Protein AF-A0A945YG99-F1 (afdb_monomer_lite)

pLDDT: mean 73.93, std 14.6, range [42.81, 93.56]

Foldseek 3Di:
DPCPVVVVVVVVVVVVVPDPDPDQLLQVQLQVQLQVQLVVQLVDCCVDDPNHSNVRSVVRNNVRSVVRNVVSVVVNVVVVVVVVVVVVVVVVVVVVVVVCVVVVVVCVVPVVPPVPDPPPPDPVVVVVVVVVVVVVVVVVVVVVVVVVVVVVVVVVVVVVVVVVVVVVVVVVVVVVVVVVVVVVVPPDDDD

Secondary structure (DSSP, 8-state):
---HHHHHHHHHHHHTTS--PPPPHHHHHHHHHHHHHHHHHHHHHHHSTT--HHHHHHHHHHHHHHHHHHHHHHHHHHHHHHHHHHHHHHHHHHHHHHHHHHHHHHHHHHTTTTTSSSSSS--HHHHHHHHHHHHHHHHHHHHHHHHHHHHHHHHHHHHHHHHHHHHHHHHHHHHHHHHHHHHHTTS----

Structure (mmCIF, N/CA/C/O backbone):
data_AF-A0A945YG99-F1
#
_entry.id   AF-A0A945YG99-F1
#
loop_
_atom_site.group_PDB
_atom_site.id
_atom_site.type_symbol
_atom_site.label_atom_id
_atom_site.label_alt_id
_atom_site.label_comp_id
_atom_site.label_asym_id
_atom_site.label_entity_id
_atom_site.label_seq_id
_atom_site.pdbx_PDB_ins_code
_atom_site.Cartn_x
_atom_site.Cartn_y
_atom_site.Cartn_z
_atom_site.occupancy
_atom_site.B_iso_or_equiv
_atom_site.auth_seq_id
_atom_site.auth_comp_id
_atom_site.auth_asym_id
_atom_site.auth_atom_id
_atom_site.pdbx_PDB_model_num
ATOM 1 N N . MET A 1 1 ? 50.533 24.461 1.733 1.00 50.22 1 MET A N 1
ATOM 2 C CA . MET A 1 1 ? 50.277 23.368 0.765 1.00 50.22 1 MET A CA 1
ATOM 3 C C . MET A 1 1 ? 49.121 22.495 1.255 1.00 50.22 1 MET A C 1
ATOM 5 O O . MET A 1 1 ? 49.374 21.568 2.005 1.00 50.22 1 MET A O 1
ATOM 9 N N . ARG A 1 2 ? 47.860 22.808 0.907 1.00 52.47 2 ARG A N 1
ATOM 10 C CA . ARG A 1 2 ? 46.667 21.950 1.141 1.00 52.47 2 ARG A CA 1
ATOM 11 C C . ARG A 1 2 ? 45.531 22.243 0.132 1.00 52.47 2 ARG A C 1
ATOM 13 O O . ARG A 1 2 ? 44.359 22.091 0.438 1.00 52.47 2 ARG A O 1
ATOM 20 N N . THR A 1 3 ? 45.869 22.683 -1.080 1.00 53.47 3 THR A N 1
ATOM 21 C CA . THR A 1 3 ? 44.916 23.051 -2.145 1.00 53.47 3 THR A CA 1
ATOM 22 C C . THR A 1 3 ? 44.646 22.001 -3.246 1.00 53.47 3 THR A C 1
ATOM 24 O O . THR A 1 3 ? 43.908 22.346 -4.170 1.00 53.47 3 THR A O 1
ATOM 27 N N . PRO A 1 4 ? 45.137 20.735 -3.223 1.00 54.28 4 PRO A N 1
ATOM 28 C CA . PRO A 1 4 ? 44.867 19.824 -4.341 1.00 54.28 4 PRO A CA 1
ATOM 29 C C . PRO A 1 4 ? 43.402 19.351 -4.382 1.00 54.28 4 PRO A C 1
ATOM 31 O O . PRO A 1 4 ? 42.896 19.025 -5.450 1.00 54.28 4 PRO A O 1
ATOM 34 N N . VAL A 1 5 ? 42.691 19.378 -3.246 1.00 58.88 5 VAL A N 1
ATOM 35 C CA . VAL A 1 5 ? 41.283 18.947 -3.152 1.00 58.88 5 VAL A CA 1
ATOM 36 C C . VAL A 1 5 ? 40.342 19.947 -3.834 1.00 58.88 5 VAL A C 1
ATOM 38 O O . VAL A 1 5 ? 39.452 19.547 -4.577 1.00 58.88 5 VAL A O 1
ATOM 41 N N . ALA A 1 6 ? 40.575 21.252 -3.660 1.00 57.34 6 ALA A N 1
ATOM 42 C CA . ALA A 1 6 ? 39.750 22.295 -4.276 1.00 57.34 6 ALA A CA 1
ATOM 43 C C . ALA A 1 6 ? 39.932 22.360 -5.804 1.00 57.34 6 ALA A C 1
ATOM 45 O O . ALA A 1 6 ? 38.958 22.528 -6.537 1.00 57.34 6 ALA A O 1
ATOM 46 N N . ALA A 1 7 ? 41.162 22.160 -6.290 1.00 58.47 7 ALA A N 1
ATOM 47 C CA . ALA A 1 7 ? 41.453 22.114 -7.722 1.00 58.47 7 ALA A CA 1
ATOM 48 C C . ALA A 1 7 ? 40.848 20.870 -8.401 1.00 58.47 7 ALA A C 1
ATOM 50 O O . ALA A 1 7 ? 40.313 20.978 -9.503 1.00 58.47 7 ALA A O 1
ATOM 51 N N . ALA A 1 8 ? 40.854 19.711 -7.730 1.00 58.59 8 ALA A N 1
ATOM 52 C CA . ALA A 1 8 ? 40.241 18.484 -8.244 1.00 58.59 8 ALA A CA 1
ATOM 53 C C . ALA A 1 8 ? 38.701 18.569 -8.328 1.00 58.59 8 ALA A C 1
ATOM 55 O O . ALA A 1 8 ? 38.104 18.059 -9.279 1.00 58.59 8 ALA A O 1
ATOM 56 N N . ILE A 1 9 ? 38.057 19.257 -7.377 1.00 65.75 9 ILE A N 1
ATOM 57 C CA . ILE A 1 9 ? 36.601 19.483 -7.372 1.00 65.75 9 ILE A CA 1
ATOM 58 C C . ILE A 1 9 ? 36.190 20.442 -8.499 1.00 65.75 9 ILE A C 1
ATOM 60 O O . ILE A 1 9 ? 35.240 20.161 -9.229 1.00 65.75 9 ILE A O 1
ATOM 64 N N . LEU A 1 10 ? 36.928 21.540 -8.689 1.00 58.94 10 LEU A N 1
ATOM 65 C CA . LEU A 1 10 ? 36.648 22.518 -9.746 1.00 58.94 10 LEU A CA 1
ATOM 66 C C . LEU A 1 10 ? 36.878 21.951 -11.153 1.00 58.94 10 LEU A C 1
ATOM 68 O O . LEU A 1 10 ? 36.072 22.196 -12.050 1.00 58.94 10 LEU A O 1
ATOM 72 N N . LEU A 1 11 ? 37.927 21.146 -11.346 1.00 57.56 11 LEU A N 1
ATOM 73 C CA . LEU A 1 11 ? 38.214 20.533 -12.645 1.00 57.56 11 LEU A CA 1
ATOM 74 C C . LEU A 1 11 ? 37.170 19.465 -13.024 1.00 57.56 11 LEU A C 1
ATOM 76 O O . LEU A 1 11 ? 36.810 19.343 -14.194 1.00 57.56 11 LEU A O 1
ATOM 80 N N . SER A 1 12 ? 36.611 18.758 -12.036 1.00 57.78 12 SER A N 1
ATOM 81 C CA . SER A 1 12 ? 35.540 17.770 -12.248 1.00 57.78 12 SER A CA 1
ATOM 82 C C . SER A 1 12 ? 34.210 18.409 -12.677 1.00 57.78 12 SER A C 1
ATOM 84 O O . SER A 1 12 ? 33.458 17.810 -13.444 1.00 57.78 12 SER A O 1
ATOM 86 N N . PHE A 1 13 ? 33.930 19.645 -12.243 1.00 58.25 13 PHE A N 1
ATOM 87 C CA . PHE A 1 13 ? 32.730 20.395 -12.645 1.00 58.25 13 PHE A CA 1
ATOM 88 C C . PHE A 1 13 ? 32.778 20.875 -14.106 1.00 58.25 13 PHE A C 1
ATOM 90 O O . PHE A 1 13 ? 31.748 20.919 -14.782 1.00 58.25 13 PHE A O 1
ATOM 97 N N . VAL A 1 14 ? 33.969 21.203 -14.619 1.00 59.25 14 VAL A N 1
ATOM 98 C CA . VAL A 1 14 ? 34.146 21.710 -15.992 1.00 59.25 14 VAL A CA 1
ATOM 99 C C . VAL A 1 14 ? 33.991 20.596 -17.033 1.00 59.25 14 VAL A C 1
ATOM 101 O O . VAL A 1 14 ? 33.379 20.817 -18.076 1.00 59.25 14 VAL A O 1
ATOM 104 N N . VAL A 1 15 ? 34.455 19.377 -16.740 1.00 56.62 15 VAL A N 1
ATOM 105 C CA . VAL A 1 15 ? 34.350 18.238 -17.675 1.00 56.62 15 VAL A CA 1
ATOM 106 C C . VAL A 1 15 ? 32.904 17.729 -17.814 1.00 56.62 15 VAL A C 1
ATOM 108 O O . VAL A 1 15 ? 32.520 17.244 -18.876 1.00 56.62 15 VAL A O 1
ATOM 111 N N . LEU A 1 16 ? 32.054 17.911 -16.796 1.00 55.53 16 LEU A N 1
ATOM 112 C CA . LEU A 1 16 ? 30.657 17.449 -16.820 1.00 55.53 16 LEU A CA 1
ATOM 113 C C . LEU A 1 16 ? 29.698 18.357 -17.617 1.00 55.53 16 LEU A C 1
ATOM 115 O O . LEU A 1 16 ? 28.548 17.989 -17.845 1.00 55.53 16 LEU A O 1
ATOM 119 N N . SER A 1 17 ? 30.160 19.525 -18.072 1.00 57.25 17 SER A N 1
ATOM 120 C CA . SER A 1 17 ? 29.342 20.500 -18.813 1.00 57.25 17 SER A CA 1
ATOM 121 C C . SER A 1 17 ? 29.311 20.260 -20.339 1.00 57.25 17 SER A C 1
ATOM 123 O O . SER A 1 17 ? 28.721 21.051 -21.073 1.00 57.25 17 SER A O 1
ATOM 125 N N . GLY A 1 18 ? 29.941 19.182 -20.831 1.00 51.66 18 GLY A N 1
ATOM 126 C CA . GLY A 1 18 ? 30.282 18.990 -22.250 1.00 51.66 18 GLY A CA 1
ATOM 127 C C . GLY A 1 18 ? 29.386 18.089 -23.119 1.00 51.66 18 GLY A C 1
ATOM 128 O O . GLY A 1 18 ? 29.650 17.982 -24.311 1.00 51.66 18 GLY A O 1
ATOM 129 N N . CYS A 1 19 ? 28.330 17.447 -22.609 1.00 48.12 19 CYS A N 1
ATOM 130 C CA . CYS A 1 19 ? 27.390 16.686 -23.453 1.00 48.12 19 CYS A CA 1
ATOM 131 C C . CYS A 1 19 ? 25.972 16.726 -22.874 1.00 48.12 19 CYS A C 1
ATOM 133 O O . CYS A 1 19 ? 25.684 16.103 -21.855 1.00 48.12 19 CYS A O 1
ATOM 135 N N . LYS A 1 20 ? 25.064 17.455 -23.535 1.00 49.59 20 LYS A N 1
ATOM 136 C CA . LYS A 1 20 ? 23.631 17.499 -23.202 1.00 49.59 20 LYS A CA 1
ATOM 137 C C . LYS A 1 20 ? 22.935 16.217 -23.670 1.00 49.59 20 LYS A C 1
ATOM 139 O O . LYS A 1 20 ? 22.186 16.226 -24.638 1.00 49.59 20 LYS A O 1
ATOM 144 N N . VAL A 1 21 ? 23.163 15.119 -22.964 1.00 55.84 21 VAL A N 1
ATOM 145 C CA . VAL A 1 21 ? 22.221 13.997 -22.929 1.00 55.84 21 VAL A CA 1
ATOM 146 C C . VAL A 1 21 ? 21.518 14.109 -21.588 1.00 55.84 21 VAL A C 1
ATOM 148 O O . VAL A 1 21 ? 22.174 14.087 -20.549 1.00 55.84 21 VAL A O 1
ATOM 151 N N . ALA A 1 22 ? 20.196 14.304 -21.594 1.00 66.19 22 ALA A N 1
ATOM 152 C CA . ALA A 1 22 ? 19.430 14.240 -20.356 1.00 66.19 22 ALA A CA 1
ATOM 153 C C . ALA A 1 22 ? 19.716 12.872 -19.705 1.00 66.19 22 ALA A C 1
ATOM 155 O O . ALA A 1 22 ? 19.491 11.849 -20.358 1.00 66.19 22 ALA A O 1
ATOM 156 N N . PRO A 1 23 ? 20.268 12.824 -18.479 1.00 73.25 23 PRO A N 1
ATOM 157 C CA . PRO A 1 23 ? 20.667 11.560 -17.881 1.00 73.25 23 PRO A CA 1
ATOM 158 C C . PRO A 1 23 ? 19.436 10.671 -17.688 1.00 73.25 23 PRO A C 1
ATOM 160 O O . PRO A 1 23 ? 18.368 11.160 -17.304 1.00 73.25 23 PRO A O 1
ATOM 163 N N . SER A 1 24 ? 19.588 9.366 -17.933 1.00 85.81 24 SER A N 1
ATOM 164 C CA . SER A 1 24 ? 18.536 8.388 -17.638 1.00 85.81 24 SER A CA 1
ATOM 165 C C . SER A 1 24 ? 18.126 8.478 -16.166 1.00 85.81 24 SER A C 1
ATOM 167 O O . SER A 1 24 ? 18.904 8.914 -15.309 1.00 85.81 24 SER A O 1
ATOM 169 N N . LYS A 1 25 ? 16.901 8.055 -15.837 1.00 88.69 25 LYS A N 1
ATOM 170 C CA . LYS A 1 25 ? 16.424 8.094 -14.443 1.00 88.69 25 LYS A CA 1
ATOM 171 C C . LYS A 1 25 ? 17.294 7.237 -13.531 1.00 88.69 25 LYS A C 1
ATOM 173 O O . LYS A 1 25 ? 17.552 7.632 -12.399 1.00 88.69 25 LYS A O 1
ATOM 178 N N . THR A 1 26 ? 17.831 6.144 -14.066 1.00 87.94 26 THR A N 1
ATOM 179 C CA . THR A 1 26 ? 18.877 5.319 -13.448 1.00 87.94 26 THR A CA 1
ATOM 180 C C . THR A 1 26 ? 20.126 6.135 -13.105 1.00 87.94 26 THR A C 1
ATOM 182 O O . THR A 1 26 ? 20.538 6.167 -11.949 1.00 87.94 26 THR A O 1
ATOM 185 N N . ALA A 1 27 ? 20.710 6.848 -14.074 1.00 88.44 27 ALA A N 1
ATOM 186 C CA . ALA A 1 27 ? 21.917 7.649 -13.852 1.00 88.44 27 ALA A CA 1
ATOM 187 C C . ALA A 1 27 ? 21.667 8.816 -12.885 1.00 88.44 27 ALA A C 1
ATOM 189 O O . ALA A 1 27 ? 22.487 9.099 -12.012 1.00 88.44 27 ALA A O 1
ATOM 190 N N . LYS A 1 28 ? 20.504 9.464 -12.993 1.00 89.56 28 LYS A N 1
ATOM 191 C CA . LYS A 1 28 ? 20.086 10.529 -12.079 1.00 89.56 28 LYS A CA 1
ATOM 192 C C . LYS A 1 28 ? 19.884 10.003 -10.655 1.00 89.56 28 LYS A C 1
ATOM 194 O O . LYS A 1 28 ? 20.344 10.630 -9.705 1.00 89.56 28 LYS A O 1
ATOM 199 N N . GLY A 1 29 ? 19.232 8.851 -10.512 1.00 86.44 29 GLY A N 1
ATOM 200 C CA . GLY A 1 29 ? 19.021 8.181 -9.232 1.00 86.44 29 GLY A CA 1
ATOM 201 C C . GLY A 1 29 ? 20.341 7.766 -8.585 1.00 86.44 29 GLY A C 1
ATOM 202 O O . GLY A 1 29 ? 20.561 8.069 -7.416 1.00 86.44 29 GLY A O 1
ATOM 203 N N . ALA A 1 30 ? 21.254 7.168 -9.354 1.00 89.88 30 ALA A N 1
ATOM 204 C CA . ALA A 1 30 ? 22.589 6.808 -8.886 1.00 89.88 30 ALA A CA 1
ATOM 205 C C . ALA A 1 30 ? 23.411 8.039 -8.477 1.00 89.88 30 ALA A C 1
ATOM 207 O O . ALA A 1 30 ? 24.059 8.028 -7.436 1.00 89.88 30 ALA A O 1
ATOM 208 N N . GLY A 1 31 ? 23.346 9.129 -9.246 1.00 89.62 31 GLY A N 1
ATOM 209 C CA . GLY A 1 31 ? 24.038 10.373 -8.910 1.00 89.62 31 GLY A CA 1
ATOM 210 C C . GLY A 1 31 ? 23.528 11.003 -7.612 1.00 89.62 31 GLY A C 1
ATOM 211 O O . GLY A 1 31 ? 24.322 11.331 -6.733 1.00 89.62 31 GLY A O 1
ATOM 212 N N . ILE A 1 32 ? 22.205 11.129 -7.457 1.00 90.50 32 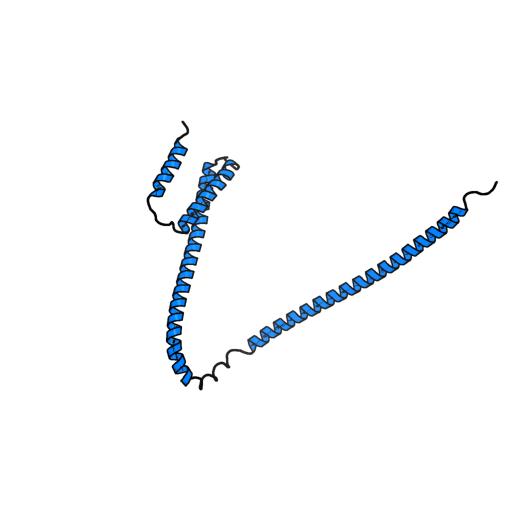ILE A N 1
ATOM 213 C CA . ILE A 1 32 ? 21.590 11.705 -6.250 1.00 90.50 32 ILE A CA 1
ATOM 214 C C . ILE A 1 32 ? 21.831 10.801 -5.039 1.00 90.50 32 ILE A C 1
ATOM 216 O O . ILE A 1 32 ? 22.252 11.282 -3.988 1.00 90.50 32 ILE A O 1
ATOM 220 N N . GLY A 1 33 ? 21.599 9.496 -5.189 1.00 81.44 33 GLY A N 1
ATOM 221 C CA . GLY A 1 33 ? 21.814 8.520 -4.127 1.00 81.44 33 GLY A CA 1
ATOM 222 C C . GLY A 1 33 ? 23.278 8.445 -3.708 1.00 81.44 33 GLY A C 1
ATOM 223 O O . GLY A 1 33 ? 23.568 8.419 -2.516 1.00 81.44 33 GLY A O 1
ATOM 224 N N . GLY A 1 34 ? 24.208 8.492 -4.663 1.00 90.44 34 GLY A N 1
ATOM 225 C CA . GLY A 1 34 ? 25.640 8.498 -4.386 1.00 90.44 34 GLY A CA 1
ATOM 226 C C . GLY A 1 34 ? 26.109 9.774 -3.696 1.00 90.44 34 GLY A C 1
ATOM 227 O O . GLY A 1 34 ? 26.856 9.703 -2.726 1.00 90.44 34 GLY A O 1
ATOM 228 N N . ALA A 1 35 ? 25.625 10.943 -4.117 1.00 91.12 35 ALA A N 1
ATOM 229 C CA . ALA A 1 35 ? 25.958 12.197 -3.446 1.00 91.12 35 ALA A CA 1
ATOM 230 C C . ALA A 1 35 ? 25.407 12.235 -2.009 1.00 91.12 35 ALA A C 1
ATOM 232 O O . ALA A 1 35 ? 26.139 12.544 -1.069 1.00 91.12 35 ALA A O 1
ATOM 233 N N . ALA A 1 36 ? 24.137 11.862 -1.820 1.00 90.69 36 ALA A N 1
ATOM 234 C CA . ALA A 1 36 ? 23.500 11.823 -0.504 1.00 90.69 36 ALA A CA 1
ATOM 235 C C . ALA A 1 36 ? 24.154 10.783 0.421 1.00 90.69 36 ALA A C 1
ATOM 237 O O . ALA A 1 36 ? 24.442 11.070 1.584 1.00 90.69 36 ALA A O 1
ATOM 238 N N . GLY A 1 37 ? 24.446 9.595 -0.112 1.00 85.75 37 GLY A N 1
ATOM 239 C CA . GLY A 1 37 ? 25.122 8.523 0.605 1.00 85.75 37 GLY A CA 1
ATOM 240 C C . GLY A 1 37 ? 26.557 8.881 0.983 1.00 85.75 37 GLY A C 1
ATOM 241 O O . GLY A 1 37 ? 26.984 8.566 2.090 1.00 85.75 37 GLY A O 1
ATOM 242 N N . ALA A 1 38 ? 27.290 9.598 0.126 1.00 92.50 38 ALA A N 1
ATOM 243 C CA . ALA A 1 38 ? 28.638 10.062 0.440 1.00 92.50 38 ALA A CA 1
ATOM 244 C C . ALA A 1 38 ? 28.639 11.100 1.567 1.00 92.50 38 ALA A C 1
ATOM 246 O O . ALA A 1 38 ? 29.466 11.021 2.471 1.00 92.50 38 ALA A O 1
ATOM 247 N N . LEU A 1 39 ? 27.690 12.039 1.558 1.00 93.06 39 LEU A N 1
ATOM 248 C CA . LEU A 1 39 ? 27.554 13.032 2.627 1.00 93.06 39 LEU A CA 1
ATOM 249 C C . LEU A 1 39 ? 27.199 12.374 3.967 1.00 93.06 39 LEU A C 1
ATOM 251 O O . LEU A 1 39 ? 27.871 12.617 4.969 1.00 93.06 39 LEU A O 1
ATOM 255 N N . GLY A 1 40 ? 26.189 11.498 3.985 1.00 90.50 40 GLY A N 1
ATOM 256 C CA . GLY A 1 40 ? 25.795 10.774 5.197 1.00 90.50 40 GLY A CA 1
ATOM 257 C C . GLY A 1 40 ? 26.894 9.834 5.700 1.00 90.50 40 GLY A C 1
ATOM 258 O O . GLY A 1 40 ? 27.223 9.830 6.885 1.00 90.50 40 GLY A O 1
ATOM 259 N N . GLY A 1 41 ? 27.522 9.095 4.785 1.00 86.12 41 GLY A N 1
ATOM 260 C CA . GLY A 1 41 ? 28.631 8.196 5.080 1.00 86.12 41 GLY A CA 1
ATOM 261 C C . GLY A 1 41 ? 29.862 8.923 5.614 1.00 86.12 41 GLY A C 1
ATOM 262 O O . GLY A 1 41 ? 30.504 8.418 6.531 1.00 86.12 41 GLY A O 1
ATOM 263 N N . ALA A 1 42 ? 30.166 10.129 5.122 1.00 91.50 42 ALA A N 1
ATOM 264 C CA . ALA A 1 42 ? 31.256 10.953 5.644 1.00 91.50 42 ALA A CA 1
ATOM 265 C C . ALA A 1 42 ? 31.026 11.340 7.108 1.00 91.50 42 ALA A C 1
ATOM 267 O O . ALA A 1 42 ? 31.937 11.221 7.926 1.00 91.50 42 ALA A O 1
ATOM 268 N N . ILE A 1 43 ? 29.805 11.771 7.446 1.00 92.69 43 ILE A N 1
ATOM 269 C CA . ILE A 1 43 ? 29.437 12.158 8.812 1.00 92.69 43 ILE A CA 1
ATOM 270 C C . ILE A 1 43 ? 29.544 10.948 9.740 1.00 92.69 43 ILE A C 1
ATOM 272 O O . ILE A 1 43 ? 30.203 11.023 10.775 1.00 92.69 43 ILE A O 1
ATOM 276 N N . VAL A 1 44 ? 28.946 9.816 9.364 1.00 88.12 44 VAL A N 1
ATOM 277 C CA . VAL A 1 44 ? 28.970 8.600 10.190 1.00 88.12 44 VAL A CA 1
ATOM 278 C C . VAL A 1 44 ? 30.392 8.056 10.323 1.00 88.12 44 VAL A C 1
ATOM 280 O O . VAL A 1 44 ? 30.829 7.774 11.435 1.00 88.12 44 VAL A O 1
ATOM 283 N N . GLY A 1 45 ? 31.149 7.972 9.227 1.00 87.38 45 GLY A N 1
ATOM 284 C CA . GLY A 1 45 ? 32.530 7.482 9.228 1.00 87.38 45 GLY A CA 1
ATOM 285 C C . GLY A 1 45 ? 33.504 8.378 9.996 1.00 87.38 45 GLY A C 1
ATOM 286 O O . GLY A 1 45 ? 34.497 7.884 10.521 1.00 87.38 45 GLY A O 1
ATOM 287 N N . ASN A 1 46 ? 33.217 9.678 10.116 1.00 89.25 46 ASN A N 1
ATOM 288 C CA . ASN A 1 46 ? 33.980 10.592 10.968 1.00 89.25 46 ASN A CA 1
ATOM 289 C C . ASN A 1 46 ? 33.665 10.420 12.465 1.00 89.25 46 ASN A C 1
ATOM 291 O O . ASN A 1 46 ? 34.521 10.686 13.300 1.00 89.25 46 ASN A O 1
ATOM 295 N N . ASN A 1 47 ? 32.445 9.990 12.805 1.00 87.25 47 ASN A N 1
ATOM 296 C CA . ASN A 1 47 ? 31.976 9.863 14.191 1.00 87.25 47 ASN A CA 1
ATOM 297 C C . ASN A 1 47 ? 32.024 8.425 14.739 1.00 87.25 47 ASN A C 1
ATOM 299 O O . ASN A 1 47 ? 31.769 8.217 15.922 1.00 87.25 47 ASN A O 1
ATOM 303 N N . THR A 1 48 ? 32.326 7.423 13.908 1.00 81.12 48 THR A N 1
ATOM 304 C CA . THR A 1 48 ? 32.304 6.004 14.295 1.00 81.12 48 THR A CA 1
ATOM 305 C C . THR A 1 48 ? 33.547 5.263 13.794 1.00 81.12 48 THR A C 1
ATOM 307 O O . THR A 1 48 ? 34.109 5.586 12.746 1.00 81.12 48 THR A O 1
ATOM 310 N N . GLY A 1 49 ? 34.003 4.259 14.551 1.00 69.62 49 GLY A N 1
ATOM 311 C CA . GLY A 1 49 ? 35.141 3.412 14.176 1.00 69.62 49 GLY A CA 1
ATOM 312 C C . GLY A 1 49 ? 36.462 4.180 14.030 1.00 69.62 49 GLY A C 1
ATOM 313 O O . GLY A 1 49 ? 36.920 4.821 14.970 1.00 69.62 49 GLY A O 1
ATOM 314 N N . SER A 1 50 ? 37.087 4.099 12.850 1.00 70.50 50 SER A N 1
ATOM 315 C CA . SER A 1 50 ? 38.408 4.676 12.552 1.00 70.50 50 SER A CA 1
ATOM 316 C C . SER A 1 50 ? 38.426 6.204 12.370 1.00 70.50 50 SER A C 1
ATOM 318 O O . SER A 1 50 ? 39.475 6.746 12.025 1.00 70.50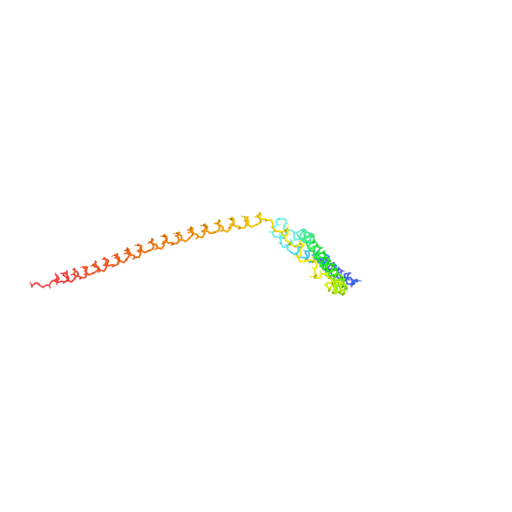 50 SER A O 1
ATOM 320 N N . GLY A 1 51 ? 37.282 6.892 12.501 1.00 83.69 51 GLY A N 1
ATOM 321 C CA . GLY A 1 51 ? 37.178 8.353 12.373 1.00 83.69 51 GLY A CA 1
ATOM 322 C C . GLY A 1 51 ? 37.515 8.895 10.977 1.00 83.69 51 GLY A C 1
ATOM 323 O O . GLY A 1 51 ? 37.946 10.037 10.836 1.00 83.69 51 GLY A O 1
ATOM 324 N N . ASN A 1 52 ? 37.372 8.077 9.929 1.00 89.06 52 ASN A N 1
ATOM 325 C CA . ASN A 1 52 ? 37.768 8.439 8.571 1.00 89.06 52 ASN A CA 1
ATOM 326 C C . ASN A 1 52 ? 36.553 8.816 7.713 1.00 89.06 52 ASN A C 1
ATOM 328 O O . ASN A 1 52 ? 35.887 7.957 7.127 1.00 89.06 52 ASN A O 1
ATOM 332 N N . ALA A 1 53 ? 36.330 10.125 7.579 1.00 88.50 53 ALA A N 1
ATOM 333 C CA . ALA A 1 53 ? 35.280 10.694 6.740 1.00 88.50 53 ALA A CA 1
ATOM 334 C C . ALA A 1 53 ? 35.380 10.263 5.265 1.00 88.50 53 ALA A C 1
ATOM 336 O O . ALA A 1 53 ? 34.359 10.030 4.629 1.00 88.50 53 ALA A O 1
ATOM 337 N N . ALA A 1 54 ? 36.588 10.118 4.708 1.00 89.81 54 ALA A N 1
ATOM 338 C CA . ALA A 1 54 ? 36.769 9.750 3.302 1.00 89.81 54 ALA A CA 1
ATOM 339 C C . ALA A 1 54 ? 36.376 8.290 3.035 1.00 89.81 54 ALA A C 1
ATOM 341 O O . ALA A 1 54 ? 35.720 8.000 2.036 1.00 89.81 54 ALA A O 1
ATOM 342 N N . SER A 1 55 ? 36.722 7.385 3.956 1.00 88.81 55 SER A N 1
ATOM 343 C CA . SER A 1 55 ? 36.305 5.979 3.884 1.00 88.81 55 SER A CA 1
ATOM 344 C C . SER A 1 55 ? 34.782 5.856 3.993 1.00 88.81 55 SER A C 1
ATOM 346 O O . SER A 1 55 ? 34.141 5.220 3.157 1.00 88.81 55 SER A O 1
ATOM 348 N N . GLY A 1 56 ? 34.185 6.564 4.958 1.00 81.62 56 GLY A N 1
ATOM 349 C CA . GLY A 1 56 ? 32.734 6.618 5.114 1.00 81.62 56 GLY A CA 1
ATOM 350 C C . GLY A 1 56 ? 32.021 7.209 3.893 1.00 81.62 56 GLY A C 1
ATOM 351 O O . GLY A 1 56 ? 31.010 6.666 3.452 1.00 81.62 56 GLY A O 1
ATOM 352 N N . ALA A 1 57 ? 32.574 8.268 3.295 1.00 89.56 57 ALA A N 1
ATOM 353 C CA . ALA A 1 57 ? 32.035 8.888 2.087 1.00 89.56 57 ALA A CA 1
ATOM 354 C C . ALA A 1 57 ? 32.088 7.956 0.873 1.00 89.56 57 ALA A C 1
ATOM 356 O O . ALA A 1 57 ? 31.127 7.881 0.113 1.00 89.56 57 ALA A O 1
ATOM 357 N N . ALA A 1 58 ? 33.193 7.231 0.686 1.00 90.62 58 ALA A N 1
ATOM 358 C CA . ALA A 1 58 ? 33.343 6.301 -0.427 1.00 90.62 58 ALA A CA 1
ATOM 359 C C . ALA A 1 58 ? 32.356 5.130 -0.315 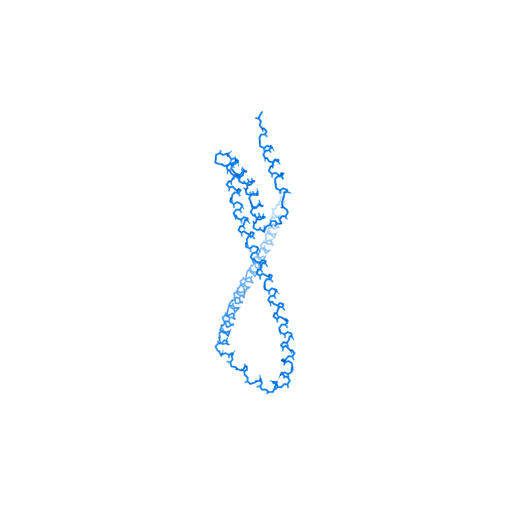1.00 90.62 58 ALA A C 1
ATOM 361 O O . ALA A 1 58 ? 31.667 4.807 -1.282 1.00 90.62 58 ALA A O 1
ATOM 362 N N . ILE A 1 59 ? 32.238 4.537 0.877 1.00 89.06 59 ILE A N 1
ATOM 363 C CA . ILE A 1 59 ? 31.326 3.414 1.134 1.00 89.06 59 ILE A CA 1
ATOM 364 C C . ILE A 1 59 ? 29.870 3.872 1.016 1.00 89.06 59 ILE A C 1
ATOM 366 O O . ILE A 1 59 ? 29.081 3.258 0.298 1.00 89.06 59 ILE A O 1
ATOM 370 N N . GLY A 1 60 ? 29.522 4.980 1.674 1.00 80.31 60 GLY A N 1
ATOM 371 C CA . GLY A 1 60 ? 28.178 5.545 1.622 1.00 80.31 60 GLY A CA 1
ATOM 372 C C . GLY A 1 60 ? 27.794 5.996 0.214 1.00 80.31 60 GLY A C 1
ATOM 373 O O . GLY A 1 60 ? 26.668 5.764 -0.218 1.00 80.31 60 GLY A O 1
ATOM 374 N N . GLY A 1 61 ? 28.732 6.574 -0.537 1.00 88.06 61 GLY A N 1
ATOM 375 C CA . GLY A 1 61 ? 28.512 6.998 -1.915 1.00 88.06 61 GLY A CA 1
ATOM 376 C C . GLY A 1 61 ? 28.331 5.831 -2.880 1.00 88.06 61 GLY A C 1
ATOM 377 O O . GLY A 1 61 ? 27.410 5.851 -3.691 1.00 88.06 61 GLY A O 1
ATOM 378 N N . ALA A 1 62 ? 29.141 4.777 -2.763 1.00 89.81 62 ALA A N 1
ATOM 379 C CA . ALA A 1 62 ? 28.973 3.572 -3.572 1.00 89.81 62 ALA A CA 1
ATOM 380 C C . ALA A 1 62 ? 27.634 2.876 -3.272 1.00 89.81 62 ALA A C 1
ATOM 382 O O . ALA A 1 62 ? 26.873 2.575 -4.193 1.00 89.81 62 ALA A O 1
ATOM 383 N N . ALA A 1 63 ? 27.303 2.690 -1.990 1.00 89.56 63 ALA A N 1
ATOM 384 C CA . ALA A 1 63 ? 26.039 2.085 -1.574 1.00 89.56 63 ALA A CA 1
ATOM 385 C C . ALA A 1 63 ? 24.831 2.924 -2.023 1.00 89.56 63 ALA A C 1
ATOM 387 O O . ALA A 1 63 ? 23.880 2.400 -2.606 1.00 89.56 63 ALA A O 1
ATOM 388 N N . GLY A 1 64 ? 24.893 4.241 -1.819 1.00 80.00 64 GLY A N 1
ATOM 389 C CA . GLY A 1 64 ? 23.851 5.172 -2.231 1.00 80.00 64 GLY A CA 1
ATOM 390 C C . GLY A 1 64 ? 23.655 5.216 -3.747 1.00 80.00 64 GLY A C 1
ATOM 391 O O . GLY A 1 64 ? 22.517 5.280 -4.211 1.00 80.00 64 GLY A O 1
ATOM 392 N N . ALA A 1 65 ? 24.731 5.119 -4.533 1.00 89.62 65 ALA A N 1
ATOM 393 C CA . ALA A 1 65 ? 24.649 5.088 -5.991 1.00 89.62 65 ALA A CA 1
ATOM 394 C C . ALA A 1 65 ? 24.005 3.798 -6.515 1.00 89.62 65 ALA A C 1
ATOM 396 O O . ALA A 1 65 ? 23.183 3.856 -7.429 1.00 89.62 65 ALA A O 1
ATOM 397 N N . ILE A 1 66 ? 24.320 2.647 -5.915 1.00 93.56 66 ILE A N 1
ATOM 398 C CA . ILE A 1 66 ? 23.702 1.362 -6.276 1.00 93.56 66 ILE A CA 1
ATOM 399 C C . ILE A 1 66 ? 22.199 1.399 -5.986 1.00 93.56 66 ILE A C 1
ATOM 401 O O . ILE A 1 66 ? 21.390 1.103 -6.867 1.00 93.56 66 ILE A O 1
ATOM 405 N N . VAL A 1 67 ? 21.817 1.818 -4.775 1.00 93.31 67 VAL A N 1
ATOM 406 C CA . VAL A 1 67 ? 20.406 1.894 -4.367 1.00 93.31 67 VAL A CA 1
ATOM 407 C C . VAL A 1 67 ? 19.649 2.908 -5.223 1.00 93.31 67 VAL A C 1
ATOM 409 O O . VAL A 1 67 ? 18.597 2.593 -5.780 1.00 93.31 67 VAL A O 1
ATOM 412 N N . GLY A 1 68 ? 20.198 4.113 -5.386 1.00 81.75 68 GLY A N 1
ATOM 413 C CA . GLY A 1 68 ? 19.589 5.159 -6.200 1.00 81.75 68 GLY A CA 1
ATOM 414 C C . GLY A 1 68 ? 19.459 4.762 -7.673 1.00 81.75 68 GLY A C 1
ATOM 415 O O . GLY A 1 68 ? 18.435 5.043 -8.299 1.00 81.75 68 GLY A O 1
ATOM 416 N N . GLY A 1 69 ? 20.455 4.061 -8.220 1.00 90.50 69 GLY A N 1
ATOM 417 C CA . GLY A 1 69 ? 20.427 3.528 -9.580 1.00 90.50 69 GLY A CA 1
ATOM 418 C C . GLY A 1 69 ? 19.339 2.476 -9.771 1.00 90.50 69 GLY A C 1
ATOM 419 O O . GLY A 1 69 ? 18.555 2.574 -10.713 1.00 90.50 69 GLY A O 1
ATOM 420 N N . ALA A 1 70 ? 19.224 1.521 -8.846 1.00 92.38 70 ALA A N 1
ATOM 421 C CA . ALA A 1 70 ? 18.190 0.488 -8.893 1.00 92.38 70 ALA A CA 1
ATOM 422 C C . ALA A 1 70 ? 16.773 1.086 -8.860 1.00 92.38 70 ALA A C 1
ATOM 424 O O . ALA A 1 70 ? 15.915 0.700 -9.655 1.00 92.38 70 ALA A O 1
ATOM 425 N N . VAL A 1 71 ? 16.532 2.077 -7.993 1.00 92.69 71 VAL A N 1
ATOM 426 C CA . VAL A 1 71 ? 15.241 2.783 -7.934 1.00 92.69 71 VAL A CA 1
ATOM 427 C C . VAL A 1 71 ? 14.953 3.512 -9.246 1.00 92.69 71 VAL A C 1
ATOM 429 O O . VAL A 1 71 ? 13.842 3.414 -9.772 1.00 92.69 71 VAL A O 1
ATOM 432 N N . GLY A 1 72 ? 15.949 4.206 -9.802 1.00 89.94 72 GLY A N 1
ATOM 433 C CA . GLY A 1 72 ? 15.815 4.895 -11.085 1.00 89.94 72 GLY A CA 1
ATOM 434 C C . GLY A 1 72 ? 15.491 3.945 -12.242 1.00 89.94 72 GLY A C 1
ATOM 435 O O . GLY A 1 72 ? 14.636 4.265 -13.068 1.00 89.94 72 GLY A O 1
ATOM 436 N N . LEU A 1 73 ? 16.095 2.754 -12.256 1.00 93.44 73 LEU A N 1
ATOM 437 C CA . LEU A 1 73 ? 15.829 1.719 -13.255 1.00 93.44 73 LEU A CA 1
ATOM 438 C C . LEU A 1 73 ? 14.386 1.209 -13.173 1.00 93.44 73 LEU A C 1
ATOM 440 O O . LEU A 1 73 ? 13.701 1.114 -14.190 1.00 93.44 73 LEU A O 1
ATOM 444 N N . VAL A 1 74 ? 13.891 0.933 -11.964 1.00 93.44 74 VAL A N 1
ATOM 445 C CA . VAL A 1 74 ? 12.502 0.490 -11.755 1.00 93.44 74 VAL A CA 1
ATOM 446 C C . VAL A 1 74 ? 11.506 1.559 -12.209 1.00 93.44 74 VAL A C 1
ATOM 448 O O . VAL A 1 74 ? 10.490 1.232 -12.822 1.00 93.44 74 VAL A O 1
ATOM 451 N N . GLN A 1 75 ? 11.781 2.835 -11.928 1.00 92.75 75 GLN A N 1
ATOM 452 C CA . GLN A 1 75 ? 10.938 3.940 -12.393 1.00 92.75 75 GLN A CA 1
ATOM 453 C C . GLN A 1 75 ? 10.903 4.018 -13.920 1.00 92.75 75 GLN A C 1
ATOM 455 O O . GLN A 1 75 ? 9.828 4.152 -14.501 1.00 92.75 75 GLN A O 1
ATOM 460 N N . GLU A 1 76 ? 12.056 3.873 -14.570 1.00 91.31 76 GLU A N 1
ATOM 461 C CA . GLU A 1 76 ? 12.149 3.893 -16.027 1.00 91.31 76 GLU A CA 1
ATOM 462 C C . GLU A 1 76 ? 11.374 2.730 -16.668 1.00 91.31 76 GLU A C 1
ATOM 464 O O . GLU A 1 76 ? 10.635 2.941 -17.628 1.00 91.31 76 GLU A O 1
ATOM 469 N N . MET A 1 77 ? 11.456 1.518 -16.104 1.00 89.31 77 MET A N 1
ATOM 470 C CA . MET A 1 77 ? 10.659 0.377 -16.576 1.00 89.31 77 MET A CA 1
ATOM 471 C C . MET A 1 77 ? 9.154 0.611 -16.410 1.00 89.31 77 MET A C 1
ATOM 473 O O . MET A 1 77 ? 8.375 0.297 -17.308 1.00 89.31 77 MET A O 1
ATOM 477 N N . LYS A 1 78 ? 8.725 1.177 -15.275 1.00 90.56 78 LYS A N 1
ATOM 478 C CA . LYS A 1 78 ? 7.308 1.485 -15.027 1.00 90.56 78 LYS A CA 1
ATOM 479 C C . LYS A 1 78 ? 6.759 2.481 -16.038 1.00 90.56 78 LYS A C 1
ATOM 481 O O . LYS A 1 78 ? 5.654 2.287 -16.532 1.00 90.56 78 LYS A O 1
ATOM 486 N N . GLU A 1 79 ? 7.522 3.522 -16.349 1.00 88.81 79 GLU A N 1
ATOM 487 C CA . GLU A 1 79 ? 7.110 4.543 -17.313 1.00 88.81 79 GLU A CA 1
ATOM 488 C C . GLU A 1 79 ? 7.035 3.994 -18.731 1.00 88.81 79 GLU A C 1
ATOM 490 O O . GLU A 1 79 ? 6.046 4.252 -19.413 1.00 88.81 79 GLU A O 1
ATOM 495 N N . ARG A 1 80 ? 8.013 3.178 -19.141 1.00 88.81 80 ARG A N 1
ATOM 496 C CA . ARG A 1 80 ? 7.971 2.475 -20.432 1.00 88.81 80 ARG A CA 1
ATOM 497 C C . ARG A 1 80 ? 6.732 1.586 -20.534 1.00 88.81 80 ARG A C 1
ATOM 499 O O . ARG A 1 80 ? 5.930 1.763 -21.440 1.00 88.81 80 ARG A O 1
ATOM 506 N N . ASN A 1 81 ? 6.493 0.741 -19.532 1.00 87.94 81 ASN A N 1
ATOM 507 C CA . ASN A 1 81 ? 5.325 -0.143 -19.506 1.00 87.94 81 ASN A CA 1
ATOM 508 C C . ASN A 1 81 ? 3.994 0.626 -19.492 1.00 87.94 81 ASN A C 1
ATOM 510 O O . ASN A 1 81 ? 3.016 0.187 -20.094 1.00 87.94 81 ASN A O 1
ATOM 514 N N . ALA A 1 82 ? 3.925 1.753 -18.781 1.00 88.56 82 ALA A N 1
ATOM 515 C CA . ALA A 1 82 ? 2.737 2.600 -18.767 1.00 88.56 82 ALA A CA 1
ATOM 516 C C . ALA A 1 82 ? 2.501 3.251 -20.137 1.00 88.56 82 ALA A C 1
ATOM 518 O O . ALA A 1 82 ? 1.368 3.288 -20.614 1.00 88.56 82 ALA A O 1
ATOM 519 N N . GLN A 1 83 ? 3.564 3.725 -20.785 1.00 88.31 83 GLN A N 1
ATOM 520 C CA . GLN A 1 83 ? 3.491 4.306 -22.119 1.00 88.31 83 GLN A CA 1
ATOM 521 C C . GLN A 1 83 ? 3.055 3.268 -23.162 1.00 88.31 83 GLN A C 1
ATOM 523 O O . GLN A 1 83 ? 2.170 3.564 -23.966 1.00 88.31 83 GLN A O 1
ATOM 528 N N . ASP A 1 84 ? 3.590 2.048 -23.092 1.00 86.75 84 ASP A N 1
ATOM 529 C CA . ASP A 1 84 ? 3.227 0.941 -23.980 1.00 86.75 84 ASP A CA 1
ATOM 530 C C . ASP A 1 84 ? 1.763 0.525 -23.799 1.00 86.75 84 ASP A C 1
ATOM 532 O O . ASP A 1 84 ? 1.041 0.364 -24.781 1.00 86.75 84 ASP A O 1
ATOM 536 N N . ARG A 1 85 ? 1.279 0.437 -22.550 1.00 83.94 85 ARG A N 1
ATOM 537 C CA . ARG A 1 85 ? -0.141 0.171 -22.258 1.00 83.94 85 ARG A CA 1
ATOM 538 C C . ARG A 1 85 ? -1.055 1.229 -22.865 1.00 83.94 85 ARG A C 1
ATOM 540 O O . ARG A 1 85 ? -2.037 0.879 -23.509 1.00 83.94 85 ARG A O 1
ATOM 547 N N . LEU A 1 86 ? -0.720 2.509 -22.705 1.00 85.56 86 LEU A N 1
ATOM 548 C CA . LEU A 1 86 ? -1.506 3.607 -23.276 1.00 85.56 86 LEU A CA 1
ATOM 549 C C . LEU A 1 86 ? -1.477 3.601 -24.811 1.00 85.56 86 LEU A C 1
ATOM 551 O O . LEU A 1 86 ? -2.480 3.925 -25.447 1.00 85.56 86 LEU A O 1
ATOM 555 N N . ALA A 1 87 ? -0.346 3.243 -25.421 1.00 84.81 87 ALA A N 1
ATOM 556 C CA . ALA A 1 87 ? -0.240 3.100 -26.870 1.00 84.81 87 ALA A CA 1
ATOM 557 C C . ALA A 1 87 ? -1.093 1.927 -27.382 1.00 84.81 87 ALA A C 1
ATOM 559 O O . ALA A 1 87 ? -1.838 2.088 -28.349 1.00 84.81 87 ALA A O 1
ATOM 560 N N . GLN A 1 88 ? -1.044 0.784 -26.693 1.00 85.62 88 GLN A N 1
ATOM 561 C CA . GLN A 1 88 ? -1.846 -0.395 -27.009 1.00 85.62 88 GLN A CA 1
ATOM 562 C C . GLN A 1 88 ? -3.345 -0.121 -26.847 1.00 85.62 88 GLN A C 1
ATOM 564 O O . GLN A 1 88 ? -4.137 -0.502 -27.704 1.00 85.62 88 GLN A O 1
ATOM 569 N N . GLU A 1 89 ? -3.739 0.591 -25.793 1.00 83.62 89 GLU A N 1
ATOM 570 C CA . GLU A 1 89 ? -5.132 0.965 -25.560 1.00 83.62 89 GLU A CA 1
ATOM 571 C C . GLU A 1 89 ? -5.649 1.913 -26.647 1.00 83.62 89 GLU A C 1
ATOM 573 O O . GLU A 1 89 ? -6.754 1.725 -27.145 1.00 83.62 89 GLU A O 1
ATOM 578 N N . ARG A 1 90 ? -4.844 2.882 -27.103 1.00 84.75 90 ARG A N 1
ATOM 579 C CA . ARG A 1 90 ? -5.219 3.755 -28.231 1.00 84.75 90 ARG A CA 1
ATOM 580 C C . ARG A 1 90 ? -5.384 2.982 -29.539 1.00 84.75 90 ARG A C 1
ATOM 582 O O . ARG A 1 90 ? -6.339 3.251 -30.263 1.00 84.75 90 ARG A O 1
ATOM 589 N N . ALA A 1 91 ? -4.495 2.031 -29.827 1.00 84.06 91 ALA A N 1
ATOM 590 C CA . ALA A 1 91 ? -4.616 1.168 -31.002 1.00 84.06 91 ALA A CA 1
ATOM 591 C C . ALA A 1 91 ? -5.883 0.298 -30.921 1.00 84.06 91 ALA A C 1
ATOM 593 O O . ALA A 1 91 ? -6.675 0.261 -31.861 1.00 84.06 91 ALA A O 1
ATOM 594 N N . TYR A 1 92 ? -6.142 -0.298 -29.755 1.00 81.44 92 TYR A N 1
ATOM 595 C CA . TYR A 1 92 ? -7.341 -1.093 -29.508 1.00 81.44 92 TYR A CA 1
ATOM 596 C C . TYR A 1 92 ? -8.627 -0.265 -29.621 1.00 81.44 92 TYR A C 1
ATOM 598 O O . TYR A 1 92 ? -9.586 -0.699 -30.247 1.00 81.44 92 TYR A O 1
ATOM 606 N N . GLN A 1 93 ? -8.659 0.958 -29.085 1.00 81.38 93 GLN A N 1
ATOM 607 C CA . GLN A 1 93 ? -9.817 1.852 -29.203 1.00 81.38 93 GLN A CA 1
ATOM 608 C C . GLN A 1 93 ? -10.107 2.226 -30.664 1.00 81.38 93 GLN A C 1
ATOM 610 O O . GLN A 1 93 ? -11.271 2.306 -31.053 1.00 81.38 93 GLN A O 1
ATOM 615 N N . GLN A 1 94 ? -9.075 2.411 -31.495 1.00 81.75 94 GLN A N 1
ATOM 616 C CA . GLN A 1 94 ? -9.245 2.655 -32.932 1.00 81.75 94 GLN A CA 1
ATOM 617 C C . GLN A 1 94 ? -9.790 1.422 -33.664 1.00 81.75 94 GLN A C 1
ATOM 619 O O . GLN A 1 94 ? -10.688 1.548 -34.500 1.00 81.75 94 GLN A O 1
ATOM 624 N N . GLU A 1 95 ? -9.307 0.229 -33.319 1.00 80.56 95 GLU A N 1
ATOM 625 C CA . GLU A 1 95 ? -9.826 -1.030 -33.860 1.00 80.56 95 GLU A CA 1
ATOM 626 C C . GLU A 1 95 ? -11.272 -1.286 -33.428 1.00 80.56 95 GLU A C 1
ATOM 628 O O . GLU A 1 95 ? -12.107 -1.627 -34.263 1.00 80.56 95 GLU A O 1
ATOM 633 N N . VAL A 1 96 ? -11.605 -1.054 -32.156 1.00 78.56 96 VAL A N 1
ATOM 634 C CA . VAL A 1 96 ? -12.973 -1.170 -31.633 1.00 78.56 96 VAL A CA 1
ATOM 635 C C . VAL A 1 96 ? -13.890 -0.127 -32.267 1.00 78.56 96 VAL A C 1
ATOM 637 O O . VAL A 1 96 ? -15.031 -0.446 -32.580 1.00 78.56 96 VAL A O 1
ATOM 640 N N . ALA A 1 97 ? -13.422 1.098 -32.521 1.00 75.06 97 ALA A N 1
ATOM 641 C CA . ALA A 1 97 ? -14.210 2.102 -33.233 1.00 75.06 97 ALA A CA 1
ATOM 642 C C . ALA A 1 97 ? -14.530 1.674 -34.677 1.00 75.06 97 ALA A C 1
ATOM 644 O O . ALA A 1 97 ? -15.653 1.896 -35.129 1.00 75.06 97 ALA A O 1
ATOM 645 N N . ARG A 1 98 ? -13.597 1.010 -35.383 1.00 79.44 98 ARG A N 1
ATOM 646 C CA . ARG A 1 98 ? -13.890 0.404 -36.696 1.00 79.44 98 ARG A CA 1
ATOM 647 C C . ARG A 1 98 ? -14.831 -0.792 -36.575 1.00 79.44 98 ARG A C 1
ATOM 649 O O . ARG A 1 98 ? -15.821 -0.843 -37.297 1.00 79.44 98 ARG A O 1
ATOM 656 N N . LYS A 1 99 ? -14.578 -1.709 -35.635 1.00 76.56 99 LYS A N 1
ATOM 657 C CA . LYS A 1 99 ? -15.425 -2.892 -35.425 1.00 76.56 99 LYS A CA 1
ATOM 658 C C . LYS A 1 99 ? -16.844 -2.525 -35.017 1.00 76.56 99 LYS A C 1
ATOM 660 O O . LYS A 1 99 ? -17.768 -3.129 -35.528 1.00 76.56 99 LYS A O 1
ATOM 665 N N . ARG A 1 100 ? -17.052 -1.487 -34.201 1.00 70.69 100 ARG A N 1
ATOM 666 C CA . ARG A 1 100 ? -18.395 -0.996 -33.844 1.00 70.69 100 ARG A CA 1
ATOM 667 C C . ARG A 1 100 ? -19.201 -0.527 -35.052 1.00 70.69 100 ARG A C 1
ATOM 669 O O . ARG A 1 100 ? -20.420 -0.581 -34.986 1.00 70.69 100 ARG A O 1
ATOM 676 N N . GLN A 1 101 ? -18.571 -0.087 -36.144 1.00 65.94 101 GLN A N 1
ATOM 677 C CA . GLN A 1 101 ? -19.302 0.251 -37.372 1.00 65.94 101 GLN A CA 1
ATOM 678 C C . GLN A 1 101 ? -19.754 -0.998 -38.136 1.00 65.94 101 GLN A C 1
ATOM 680 O O . GLN A 1 101 ? -20.823 -0.989 -38.742 1.00 65.94 101 GLN A O 1
ATOM 685 N N . GLU A 1 102 ? -18.963 -2.068 -38.084 1.00 68.19 102 GLU A N 1
ATOM 686 C CA . GLU A 1 102 ? -19.310 -3.364 -38.676 1.00 68.19 102 GLU A CA 1
ATOM 687 C C . GLU A 1 102 ? -20.335 -4.106 -37.801 1.00 68.19 102 GLU A C 1
ATOM 689 O O . GLU A 1 102 ? -21.356 -4.574 -38.297 1.00 68.19 102 GLU A O 1
ATOM 694 N N . GLU A 1 103 ? -20.136 -4.115 -36.483 1.00 64.94 103 GLU A N 1
ATOM 695 C CA . GLU A 1 103 ? -21.032 -4.717 -35.497 1.00 64.94 103 GLU A CA 1
ATOM 696 C C . GLU A 1 103 ? -22.341 -3.941 -35.336 1.00 64.94 103 GLU A C 1
ATOM 698 O O . GLU A 1 103 ? -23.358 -4.577 -35.120 1.00 64.94 103 GLU A O 1
ATOM 703 N N . ALA A 1 104 ? -22.396 -2.612 -35.496 1.00 62.88 104 ALA A N 1
ATOM 704 C CA . ALA A 1 104 ? -23.680 -1.895 -35.511 1.00 62.88 104 ALA A CA 1
ATOM 705 C C . ALA A 1 104 ? -24.566 -2.327 -36.690 1.00 62.88 104 ALA A C 1
ATOM 707 O O . ALA A 1 104 ? -25.782 -2.379 -36.546 1.00 62.88 104 ALA A O 1
ATOM 708 N N . ARG A 1 105 ? -23.959 -2.698 -37.827 1.00 65.25 105 ARG A N 1
ATOM 709 C CA . ARG A 1 105 ? -24.687 -3.241 -38.984 1.00 65.25 105 ARG A CA 1
ATOM 710 C C . ARG A 1 105 ? -25.044 -4.717 -38.826 1.00 65.25 105 ARG A C 1
ATOM 712 O O . ARG A 1 105 ? -26.055 -5.149 -39.364 1.00 65.25 105 ARG A O 1
ATOM 719 N N . LEU A 1 106 ? -24.230 -5.488 -38.101 1.00 63.00 106 LEU A N 1
ATOM 720 C CA . LEU A 1 106 ? -24.481 -6.914 -37.875 1.00 63.00 106 LEU A CA 1
ATOM 721 C C . LEU A 1 106 ? -25.423 -7.164 -36.688 1.00 63.00 106 LEU A C 1
ATOM 723 O O . LEU A 1 106 ? -26.216 -8.094 -36.728 1.00 63.00 106 LEU A O 1
ATOM 727 N N . LYS A 1 107 ? -25.391 -6.320 -35.651 1.00 61.38 107 LYS A N 1
ATOM 728 C CA . LYS A 1 107 ? -26.286 -6.391 -34.488 1.00 61.38 107 LYS A CA 1
ATOM 729 C C . LYS A 1 107 ? -27.716 -5.979 -34.843 1.00 61.38 107 LYS A C 1
ATOM 731 O O . LYS A 1 107 ? -28.643 -6.533 -34.274 1.00 61.38 107 LYS A O 1
ATOM 736 N N . GLU A 1 108 ? -27.900 -5.145 -35.871 1.00 54.25 108 GLU A N 1
ATOM 737 C CA . GLU A 1 108 ? -29.201 -4.965 -36.541 1.00 54.25 108 GLU A CA 1
ATOM 738 C C . GLU A 1 108 ? -29.759 -6.274 -37.136 1.00 54.25 108 GLU A C 1
ATOM 740 O O . GLU A 1 108 ? -30.964 -6.387 -37.326 1.00 54.25 108 GLU A O 1
ATOM 745 N N . GLN A 1 109 ? -28.908 -7.274 -37.398 1.00 51.59 109 GLN A N 1
ATOM 746 C CA . GLN A 1 109 ? -29.300 -8.591 -37.914 1.00 51.59 109 GLN A CA 1
ATOM 747 C C . GLN A 1 109 ? -29.205 -9.724 -36.872 1.00 51.59 109 GLN A C 1
ATOM 749 O O . GLN A 1 109 ? -29.671 -10.823 -37.148 1.00 51.59 109 GLN A O 1
ATOM 754 N N . LEU A 1 110 ? -28.617 -9.488 -35.689 1.00 54.72 110 LEU A N 1
ATOM 755 C CA . LEU A 1 110 ? -28.265 -10.539 -34.715 1.00 54.72 110 LEU A CA 1
ATOM 756 C C . LEU A 1 110 ? -28.811 -10.298 -33.291 1.00 54.72 110 LEU A C 1
ATOM 758 O O . LEU A 1 110 ? -28.503 -11.071 -32.386 1.00 54.72 110 LEU A O 1
ATOM 762 N N . ASP A 1 111 ? -29.621 -9.257 -33.065 1.00 51.81 111 ASP A N 1
ATOM 763 C CA . ASP A 1 111 ? -30.368 -9.077 -31.801 1.00 51.81 111 ASP A CA 1
ATOM 764 C C . ASP A 1 111 ? -31.583 -10.030 -31.692 1.00 51.81 111 ASP A C 1
ATOM 766 O O . ASP A 1 111 ? -32.228 -10.096 -30.648 1.00 51.81 111 ASP A O 1
ATOM 770 N N . GLU A 1 112 ? -31.871 -10.821 -32.735 1.00 52.84 112 GLU A N 1
ATOM 771 C CA . GLU A 1 112 ? -32.939 -11.832 -32.730 1.00 52.84 112 GLU A CA 1
ATOM 772 C C . GLU A 1 112 ? -32.473 -13.210 -32.202 1.00 52.84 112 GLU A C 1
ATOM 774 O O . GLU A 1 112 ? -33.270 -13.928 -31.604 1.00 52.84 112 GLU A O 1
ATO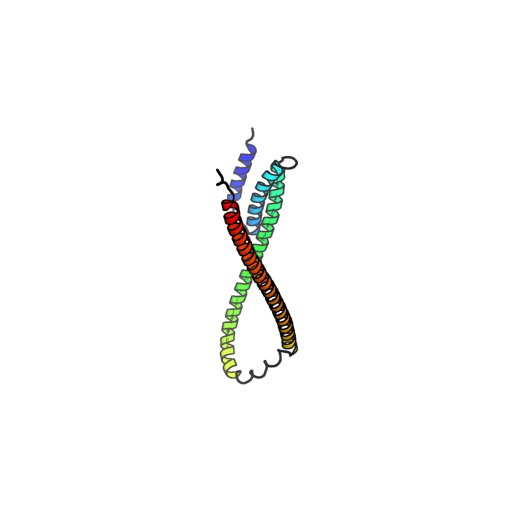M 779 N N . GLU A 1 113 ? -31.183 -13.572 -32.313 1.00 52.41 113 GLU A N 1
ATOM 780 C CA . GLU A 1 113 ? -30.703 -14.927 -31.953 1.00 52.41 113 GLU A CA 1
ATOM 781 C C . GLU A 1 113 ? -29.970 -15.055 -30.604 1.00 52.41 113 GLU A C 1
ATOM 783 O O . GLU A 1 113 ? -29.878 -16.159 -30.066 1.00 52.41 113 GLU A O 1
ATOM 788 N N . LEU A 1 114 ? -29.453 -13.977 -30.000 1.00 50.50 114 LEU A N 1
ATOM 789 C CA . LEU A 1 114 ? -28.489 -14.110 -28.889 1.00 50.50 114 LEU A CA 1
ATOM 790 C C . LEU A 1 114 ? -29.024 -13.786 -27.484 1.00 50.50 114 LEU A C 1
ATOM 792 O O . LEU A 1 114 ? -28.247 -13.497 -26.575 1.00 50.50 114 LEU A O 1
ATOM 796 N N . SER A 1 115 ? -30.337 -13.894 -27.266 1.00 44.28 115 SER A N 1
ATOM 797 C CA . SER A 1 115 ? -30.913 -13.960 -25.909 1.00 44.28 115 SER A CA 1
ATOM 798 C C . SER A 1 115 ? -30.817 -15.368 -25.290 1.00 44.28 115 SER A C 1
ATOM 800 O O . SER A 1 115 ? -30.984 -15.531 -24.081 1.00 44.28 115 SER A O 1
ATOM 802 N N . ILE A 1 116 ? -30.459 -16.387 -26.083 1.00 51.38 116 ILE A N 1
ATOM 803 C CA . ILE A 1 116 ? -30.438 -17.804 -25.688 1.00 51.38 116 ILE A CA 1
ATOM 804 C C . ILE A 1 116 ? -28.992 -18.333 -25.614 1.00 51.38 116 ILE A C 1
ATOM 806 O O . ILE A 1 116 ? -28.635 -19.304 -26.268 1.00 51.38 116 ILE A O 1
ATOM 810 N N . ALA A 1 117 ? -28.097 -17.693 -24.856 1.00 51.12 117 ALA A N 1
ATOM 811 C CA . ALA A 1 117 ? -26.764 -18.284 -24.609 1.00 51.12 117 ALA A CA 1
ATOM 812 C C . ALA A 1 117 ? -26.064 -17.849 -23.313 1.00 51.12 117 ALA A C 1
ATOM 814 O O . ALA A 1 117 ? -25.080 -18.472 -22.918 1.00 51.12 117 ALA A O 1
ATOM 815 N N . GLN A 1 118 ? -26.548 -16.822 -22.607 1.00 48.78 118 GLN A N 1
ATOM 816 C CA . GLN A 1 118 ? -25.902 -16.355 -21.369 1.00 48.78 118 GLN A CA 1
ATOM 817 C C . GLN A 1 118 ? -26.451 -16.999 -20.080 1.00 48.78 118 GLN A C 1
ATOM 819 O O . GLN A 1 118 ? -26.059 -16.613 -18.985 1.00 48.78 118 GLN A O 1
ATOM 824 N N . GLY A 1 119 ? -27.293 -18.032 -20.188 1.00 50.12 119 GLY A N 1
ATOM 825 C CA . GLY A 1 119 ? -27.949 -18.681 -19.044 1.00 50.12 119 GLY A CA 1
ATOM 826 C C . GLY A 1 119 ? -27.163 -19.771 -18.299 1.00 50.12 119 GLY A C 1
ATOM 827 O O . GLY A 1 119 ? -27.717 -20.347 -17.373 1.00 50.12 119 GLY A O 1
ATOM 828 N N . PHE A 1 120 ? -25.913 -20.096 -18.663 1.00 49.19 120 PHE A N 1
ATOM 829 C CA . PHE A 1 120 ? -25.234 -21.298 -18.129 1.00 49.19 120 PHE A CA 1
ATOM 830 C C . PHE A 1 120 ? -23.875 -21.090 -17.445 1.00 49.19 120 PHE A C 1
ATOM 832 O O . PHE A 1 120 ? -23.106 -22.041 -17.314 1.00 49.19 120 PHE A O 1
ATOM 839 N N . ARG A 1 121 ? -23.554 -19.889 -16.950 1.00 47.47 121 ARG A N 1
ATOM 840 C CA . ARG A 1 121 ? -22.382 -19.712 -16.067 1.00 47.47 121 ARG A CA 1
ATOM 841 C C . ARG A 1 121 ? -22.671 -18.864 -14.834 1.00 47.47 121 ARG A C 1
ATOM 843 O O . ARG A 1 121 ? -22.002 -17.868 -14.606 1.00 47.47 121 ARG A O 1
ATOM 850 N N . ILE A 1 122 ? -23.643 -19.294 -14.037 1.00 49.78 122 ILE A N 1
ATOM 851 C CA . ILE A 1 122 ? -23.617 -19.112 -12.581 1.00 49.78 122 ILE A CA 1
ATOM 852 C C . ILE A 1 122 ? -24.058 -20.458 -12.014 1.00 49.78 122 ILE A C 1
ATOM 854 O O . ILE A 1 122 ? -25.230 -20.814 -12.073 1.00 49.78 122 ILE A O 1
ATOM 858 N N . THR A 1 123 ? -23.099 -21.272 -11.590 1.00 51.47 123 THR A N 1
ATOM 859 C CA . THR A 1 123 ? -23.378 -22.591 -11.011 1.00 51.47 123 THR A CA 1
ATOM 860 C C . THR A 1 123 ? -23.840 -22.381 -9.566 1.00 51.47 123 THR A C 1
ATOM 862 O O . THR A 1 123 ? -23.203 -21.615 -8.845 1.00 51.47 123 THR A O 1
ATOM 865 N N . ASP A 1 124 ? -24.880 -23.093 -9.112 1.00 54.38 124 ASP A N 1
ATOM 866 C CA . ASP A 1 124 ? -25.482 -23.039 -7.755 1.00 54.38 124 ASP A CA 1
ATOM 867 C C . ASP A 1 124 ? -24.483 -23.166 -6.579 1.00 54.38 124 ASP A C 1
ATOM 869 O O . ASP A 1 124 ? -24.799 -22.898 -5.416 1.00 54.38 124 ASP A O 1
ATOM 873 N N . ALA A 1 125 ? -23.244 -23.554 -6.879 1.00 56.19 125 ALA A N 1
ATOM 874 C CA . ALA A 1 125 ? -22.118 -23.571 -5.959 1.00 56.19 125 ALA A CA 1
ATOM 875 C C . ALA A 1 125 ? -21.692 -22.167 -5.478 1.00 56.19 125 ALA A C 1
ATOM 877 O O . ALA A 1 125 ? -21.337 -22.022 -4.309 1.00 56.19 125 ALA A O 1
ATOM 878 N N . GLU A 1 126 ? -21.748 -21.132 -6.328 1.00 55.03 126 GLU A N 1
ATOM 879 C CA . GLU A 1 126 ? -21.326 -19.770 -5.949 1.00 55.03 126 GLU A CA 1
ATOM 880 C C . GLU A 1 126 ? -22.347 -19.087 -5.022 1.00 55.03 126 GLU A C 1
ATOM 882 O O . GLU A 1 126 ? -21.958 -18.361 -4.105 1.00 55.03 126 GLU A O 1
ATOM 887 N N . LEU A 1 127 ? -23.644 -19.391 -5.176 1.00 53.03 127 LEU A N 1
ATOM 888 C CA . LEU A 1 127 ? -24.694 -18.892 -4.278 1.00 53.03 127 LEU A CA 1
ATOM 889 C C . LEU A 1 127 ? -24.589 -19.508 -2.871 1.00 53.03 127 LEU A C 1
ATOM 891 O O . LEU A 1 127 ? -24.713 -18.802 -1.870 1.00 53.03 127 LEU A O 1
ATOM 895 N N . ASN A 1 128 ? -24.306 -20.811 -2.776 1.00 58.84 128 ASN A N 1
ATOM 896 C CA . ASN A 1 128 ? -24.195 -21.509 -1.489 1.00 58.84 128 ASN A CA 1
ATOM 897 C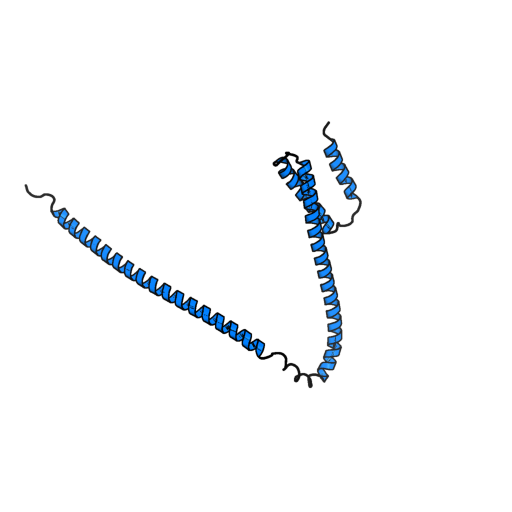 C . ASN A 1 128 ? -22.941 -21.132 -0.680 1.00 58.84 128 ASN A C 1
ATOM 899 O O . ASN A 1 128 ? -22.956 -21.208 0.550 1.00 58.84 128 ASN A O 1
ATOM 903 N N . ASP A 1 129 ? -21.845 -20.735 -1.332 1.00 61.12 129 ASP A N 1
ATOM 904 C CA . ASP A 1 129 ? -20.633 -20.282 -0.633 1.00 61.12 129 ASP A CA 1
ATOM 905 C C . ASP A 1 129 ? -20.761 -18.833 -0.130 1.00 61.12 129 ASP A C 1
ATOM 907 O O . ASP A 1 129 ? -20.211 -18.487 0.918 1.00 61.12 129 ASP A O 1
ATOM 911 N N . ALA A 1 130 ? -21.553 -18.003 -0.820 1.00 58.62 130 ALA A N 1
ATOM 912 C CA . ALA A 1 130 ? -21.907 -16.660 -0.364 1.00 58.62 130 ALA A CA 1
ATOM 913 C C . ALA A 1 130 ? -22.874 -16.693 0.835 1.00 58.62 130 ALA A C 1
ATOM 915 O O . ALA A 1 130 ? -22.673 -15.955 1.803 1.00 58.62 130 ALA A O 1
ATOM 916 N N . GLN A 1 131 ? -23.867 -17.592 0.818 1.00 61.34 131 GLN A N 1
ATOM 917 C CA . GLN A 1 131 ? -24.847 -17.731 1.902 1.00 61.34 131 GLN A CA 1
ATOM 918 C C . GLN A 1 131 ? -24.194 -18.183 3.221 1.00 61.34 131 GLN A C 1
ATOM 920 O O . GLN A 1 131 ? -24.462 -17.611 4.274 1.00 61.34 131 GLN A O 1
ATOM 925 N N . ARG A 1 132 ? -23.243 -19.127 3.163 1.00 60.12 132 ARG A N 1
ATOM 926 C CA . ARG A 1 132 ? -22.511 -19.614 4.350 1.00 60.12 132 ARG A CA 1
ATOM 927 C C . ARG A 1 132 ? -21.732 -18.505 5.065 1.00 60.12 132 ARG A C 1
ATOM 929 O O . ARG A 1 132 ? -21.706 -18.450 6.290 1.00 60.12 132 ARG A O 1
ATOM 936 N N . ARG A 1 133 ? -21.136 -17.584 4.299 1.00 65.19 133 ARG A N 1
ATOM 937 C CA . ARG A 1 133 ? -20.412 -16.421 4.845 1.00 65.19 133 ARG A CA 1
ATOM 938 C C . ARG A 1 133 ? -21.364 -15.386 5.448 1.00 65.19 133 ARG A C 1
ATOM 940 O O . ARG A 1 133 ? -20.993 -14.708 6.407 1.00 65.19 133 ARG A O 1
ATOM 947 N N . ALA A 1 134 ? -22.584 -15.267 4.921 1.00 60.31 134 ALA A N 1
ATOM 948 C CA . ALA A 1 134 ? -23.610 -14.397 5.492 1.00 60.31 134 ALA A CA 1
ATOM 949 C C . ALA A 1 134 ? -24.083 -14.906 6.868 1.00 60.31 134 ALA A C 1
ATOM 951 O O . ALA A 1 134 ? -24.145 -14.116 7.813 1.00 60.31 134 ALA A O 1
ATOM 952 N N . ASP A 1 135 ? -24.302 -16.216 7.014 1.00 69.38 135 ASP A N 1
ATOM 953 C CA . ASP A 1 135 ? -24.751 -16.825 8.274 1.00 69.38 135 ASP A CA 1
ATOM 954 C C . ASP A 1 135 ? -23.683 -16.749 9.383 1.00 69.38 135 ASP A C 1
ATOM 956 O O . ASP A 1 135 ? -23.986 -16.395 10.525 1.00 69.38 135 ASP A O 1
ATOM 960 N N . GLU A 1 136 ? -22.404 -16.968 9.051 1.00 67.25 136 GLU A N 1
ATOM 961 C CA . GLU A 1 136 ? -21.292 -16.809 10.006 1.00 67.25 136 GLU A CA 1
ATOM 962 C C . GLU A 1 136 ? -21.143 -15.361 10.503 1.00 67.25 136 GLU A C 1
ATOM 964 O O . GLU A 1 136 ? -20.810 -15.112 11.667 1.00 67.25 136 GLU A O 1
ATOM 969 N N . THR A 1 137 ? -21.414 -14.383 9.635 1.00 62.59 137 THR A N 1
ATOM 970 C CA . THR A 1 137 ? -21.329 -12.960 9.989 1.00 62.59 137 THR A CA 1
ATOM 971 C C . THR A 1 137 ? -22.523 -12.524 10.845 1.00 62.59 137 THR A C 1
ATOM 973 O O . THR A 1 137 ? -22.358 -11.726 11.772 1.00 62.59 137 THR A O 1
ATOM 976 N N . ALA A 1 138 ? -23.712 -13.086 10.597 1.00 66.75 138 ALA A N 1
ATOM 977 C CA . ALA A 1 138 ? -24.902 -12.861 11.416 1.00 66.75 138 ALA A CA 1
ATOM 978 C C . ALA A 1 138 ? -24.741 -13.419 12.842 1.00 66.75 138 ALA A C 1
ATOM 980 O O . ALA A 1 138 ? -25.122 -12.748 13.804 1.00 66.75 138 ALA A O 1
ATOM 981 N N . GLY A 1 139 ? -24.104 -14.587 12.991 1.00 72.69 139 GLY A N 1
ATOM 982 C CA . GLY A 1 139 ? -23.807 -15.181 14.300 1.00 72.69 139 GLY A CA 1
ATOM 983 C C . GLY A 1 139 ? -22.923 -14.285 15.175 1.0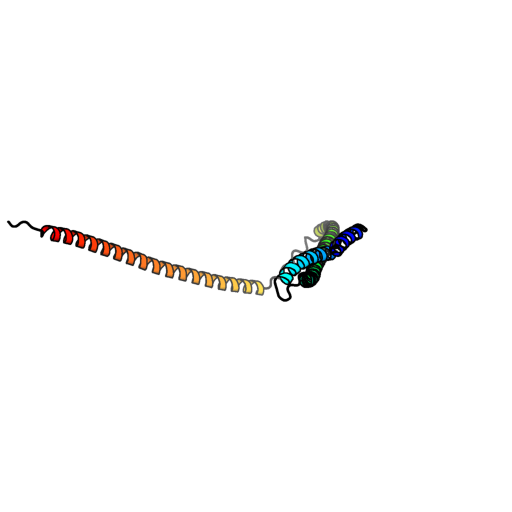0 72.69 139 GLY A C 1
ATOM 984 O O . GLY A 1 139 ? -23.280 -13.981 16.313 1.00 72.69 139 GLY A O 1
ATOM 985 N N . ARG A 1 140 ? -21.824 -13.758 14.616 1.00 69.56 140 ARG A N 1
ATOM 986 C CA . ARG A 1 140 ? -20.919 -12.839 15.338 1.00 69.56 140 ARG A CA 1
ATOM 987 C C . ARG A 1 140 ? -21.597 -11.530 15.753 1.00 69.56 140 ARG A C 1
ATOM 989 O O . ARG A 1 140 ? -21.271 -10.965 16.795 1.00 69.56 140 ARG A O 1
ATOM 996 N N . LEU A 1 141 ? -22.548 -11.039 14.955 1.00 70.12 141 LEU A N 1
ATOM 997 C CA . LEU A 1 141 ? -23.304 -9.828 15.285 1.00 70.12 141 LEU A CA 1
ATOM 998 C C . LEU A 1 141 ? -24.263 -10.052 16.467 1.00 70.12 141 LEU A C 1
ATOM 1000 O O . LEU A 1 141 ? -24.467 -9.137 17.266 1.00 70.12 141 LEU A O 1
ATOM 1004 N N . ALA A 1 142 ? -24.861 -11.241 16.576 1.00 73.19 142 ALA A N 1
ATOM 1005 C CA . ALA A 1 142 ? -25.742 -11.590 17.688 1.00 73.19 142 ALA A CA 1
ATOM 1006 C C . ALA A 1 142 ? -24.966 -11.704 19.011 1.00 73.19 142 ALA A C 1
ATOM 1008 O O . ALA A 1 142 ? -25.409 -11.172 20.028 1.00 73.19 142 ALA A O 1
ATOM 1009 N N . GLU A 1 143 ? -23.777 -12.307 18.976 1.00 76.06 143 GLU A N 1
ATOM 1010 C CA . GLU A 1 143 ? -22.896 -12.461 20.140 1.00 76.06 143 GLU A CA 1
ATOM 1011 C C . GLU A 1 143 ? -22.437 -11.101 20.698 1.00 76.06 143 GLU A C 1
ATOM 1013 O O . GLU A 1 143 ? -22.624 -10.813 21.880 1.00 76.06 143 GLU A O 1
ATOM 1018 N N . LEU A 1 144 ? -21.974 -10.197 19.825 1.00 72.94 144 LEU A N 1
ATOM 1019 C CA . LEU A 1 144 ? -21.567 -8.836 20.208 1.00 72.94 144 LEU A CA 1
ATOM 1020 C C . LEU A 1 144 ? -22.714 -7.988 20.788 1.00 72.94 144 LEU A C 1
ATOM 1022 O O . LEU A 1 144 ? -22.481 -7.082 21.593 1.00 72.94 144 LEU A O 1
ATOM 1026 N N . LYS A 1 145 ? -23.962 -8.240 20.373 1.00 78.12 145 LYS A N 1
ATOM 1027 C CA . LYS A 1 145 ? -25.139 -7.560 20.938 1.00 78.12 145 LYS A CA 1
ATOM 1028 C C . LYS A 1 145 ? -25.479 -8.086 22.331 1.00 78.12 145 LYS A C 1
ATOM 1030 O O . LYS A 1 145 ? -25.724 -7.271 23.218 1.00 78.12 145 LYS A O 1
ATOM 1035 N N . ALA A 1 146 ? -25.425 -9.402 22.536 1.00 80.00 146 ALA A N 1
ATOM 1036 C CA . ALA A 1 146 ? -25.654 -10.014 23.844 1.00 80.00 146 ALA A CA 1
ATOM 1037 C C . ALA A 1 146 ? -24.616 -9.549 24.883 1.00 80.00 146 ALA A C 1
ATOM 1039 O O . ALA A 1 146 ? -24.966 -9.243 26.023 1.00 80.00 146 ALA A O 1
ATOM 1040 N N . GLU A 1 147 ? -23.351 -9.401 24.476 1.00 78.56 147 GLU A N 1
ATOM 1041 C CA . GLU A 1 147 ? -22.282 -8.901 25.349 1.00 78.56 147 GLU A CA 1
ATOM 1042 C C . GLU A 1 147 ? -22.502 -7.435 25.770 1.00 78.56 147 GLU A C 1
ATOM 1044 O O . GLU A 1 147 ? -22.311 -7.075 26.935 1.00 78.56 147 GLU A O 1
ATOM 1049 N N . ARG A 1 148 ? -22.990 -6.583 24.853 1.00 66.75 148 ARG A N 1
ATOM 1050 C CA . ARG A 1 148 ? -23.369 -5.197 25.182 1.00 66.75 148 ARG A CA 1
ATOM 1051 C C . ARG A 1 148 ? -24.529 -5.123 26.172 1.00 66.75 148 ARG A C 1
ATOM 1053 O O . ARG A 1 148 ? -24.507 -4.264 27.051 1.00 66.75 148 ARG A O 1
ATOM 1060 N N . GLU A 1 149 ? -25.534 -5.984 26.042 1.00 75.00 149 GLU A N 1
ATOM 1061 C CA . GLU A 1 149 ? -26.682 -6.001 26.958 1.00 75.00 149 GLU A CA 1
ATOM 1062 C C . GLU A 1 149 ? -26.281 -6.451 28.368 1.00 75.00 149 GLU A C 1
ATOM 1064 O O . GLU A 1 149 ? -26.676 -5.815 29.347 1.00 75.00 149 GLU A O 1
ATOM 1069 N N . TRP A 1 150 ? -25.414 -7.462 28.472 1.00 73.31 150 TRP A N 1
ATOM 1070 C CA . TRP A 1 150 ? -24.835 -7.902 29.745 1.00 73.31 150 TRP A CA 1
ATOM 1071 C C . TRP A 1 150 ? -24.001 -6.803 30.427 1.00 73.31 150 TRP A C 1
ATOM 1073 O O . TRP A 1 150 ? -24.085 -6.598 31.641 1.00 73.31 150 TRP A O 1
ATOM 1083 N N . ALA A 1 151 ? -23.228 -6.036 29.655 1.00 72.81 151 ALA A N 1
ATOM 1084 C CA . ALA A 1 151 ? -22.460 -4.917 30.197 1.00 72.81 151 ALA A CA 1
ATOM 1085 C C . ALA A 1 151 ? -23.368 -3.776 30.703 1.00 72.81 151 ALA A C 1
ATOM 1087 O O . ALA A 1 151 ? -23.075 -3.142 31.720 1.00 72.81 151 ALA A O 1
ATOM 1088 N N . LEU A 1 152 ? -24.494 -3.523 30.026 1.00 72.38 152 LEU A N 1
ATOM 1089 C CA . LEU A 1 152 ? -25.459 -2.497 30.428 1.00 72.38 152 LEU A CA 1
ATOM 1090 C C . LEU A 1 152 ? -26.238 -2.876 31.694 1.00 72.38 152 LEU A C 1
ATOM 1092 O O . LEU A 1 152 ? -26.528 -1.988 32.498 1.00 72.38 152 LEU A O 1
ATOM 1096 N N . SER A 1 153 ? -26.557 -4.157 31.913 1.00 76.25 153 SER A N 1
ATOM 1097 C CA . SER A 1 153 ? -27.220 -4.592 33.152 1.00 76.25 153 SER A CA 1
ATOM 1098 C C . SER A 1 153 ? -26.301 -4.442 34.365 1.00 76.25 153 SER A C 1
ATOM 1100 O O . SER A 1 153 ? -26.718 -3.887 35.379 1.00 76.25 153 SER A O 1
ATOM 1102 N N . ARG A 1 154 ? -25.023 -4.821 34.224 1.00 76.88 154 ARG A N 1
ATOM 1103 C CA . ARG A 1 154 ? -23.980 -4.618 35.246 1.00 76.88 154 ARG A CA 1
ATOM 1104 C C . ARG A 1 154 ? -23.799 -3.146 35.617 1.00 76.88 154 ARG A C 1
ATOM 1106 O O . ARG A 1 154 ? -23.597 -2.832 36.785 1.00 76.88 154 ARG A O 1
ATOM 1113 N N . LYS A 1 155 ? -23.885 -2.239 34.638 1.00 78.50 155 LYS A N 1
ATOM 1114 C CA . LYS A 1 155 ? -23.806 -0.794 34.892 1.00 78.50 155 LYS A CA 1
ATOM 1115 C C . LYS A 1 155 ? -24.997 -0.295 35.720 1.00 78.50 155 LYS A C 1
ATOM 1117 O O . LYS A 1 155 ? -24.788 0.447 36.668 1.00 78.50 155 LYS A O 1
ATOM 1122 N N . LYS A 1 156 ? -26.221 -0.742 35.411 1.00 79.56 156 LYS A N 1
ATOM 1123 C CA . LYS A 1 156 ? -27.427 -0.356 36.169 1.00 79.56 156 LYS A CA 1
ATOM 1124 C C . LYS A 1 156 ? -27.381 -0.812 37.628 1.00 79.56 156 LYS A C 1
ATOM 1126 O O . LYS A 1 156 ? -27.771 -0.046 38.500 1.00 79.56 156 LYS A O 1
ATOM 1131 N N . GLU A 1 157 ? -26.889 -2.023 37.893 1.00 79.69 157 GLU A N 1
ATOM 1132 C CA . GLU A 1 157 ? -26.697 -2.504 39.272 1.00 79.69 157 GLU A CA 1
ATOM 1133 C C . GLU A 1 157 ? -25.690 -1.641 40.046 1.00 79.69 157 GLU A C 1
ATOM 1135 O O . GLU A 1 157 ? -25.887 -1.370 41.232 1.00 79.69 157 GLU A O 1
ATOM 1140 N N . LEU A 1 158 ? -24.626 -1.180 39.377 1.00 74.50 158 LEU A N 1
ATOM 1141 C CA . LEU A 1 158 ? -23.626 -0.303 39.984 1.00 74.50 158 LEU A CA 1
ATOM 1142 C C . LEU A 1 158 ? -24.223 1.071 40.319 1.00 74.50 158 LEU A C 1
ATOM 1144 O O . LEU A 1 158 ? -24.091 1.523 41.453 1.00 74.50 158 LEU A O 1
ATOM 1148 N N . ASP A 1 159 ? -24.942 1.675 39.368 1.00 81.62 159 ASP A N 1
ATOM 1149 C CA . ASP A 1 159 ? -25.596 2.978 39.544 1.00 81.62 159 ASP A CA 1
ATOM 1150 C C . ASP A 1 159 ? -26.639 2.928 40.689 1.00 81.62 159 ASP A C 1
ATOM 1152 O O . ASP A 1 159 ? -26.751 3.860 41.486 1.00 81.62 159 ASP A O 1
ATOM 1156 N N . GLU A 1 160 ? -27.380 1.820 40.831 1.00 88.44 160 GLU A N 1
ATOM 1157 C CA . GLU A 1 160 ? -28.332 1.628 41.937 1.00 88.44 160 GLU A CA 1
ATOM 1158 C C . GLU A 1 160 ? -27.625 1.452 43.292 1.00 88.44 160 GLU A C 1
ATOM 1160 O O . GLU A 1 160 ? -28.103 1.936 44.322 1.00 88.44 160 GLU A O 1
ATOM 1165 N N . THR A 1 161 ? -26.472 0.781 43.303 1.00 81.44 161 THR A N 1
ATOM 1166 C CA . THR A 1 161 ? -25.664 0.597 44.516 1.00 81.44 161 THR A CA 1
ATOM 1167 C C . THR A 1 161 ? -25.051 1.920 44.973 1.00 81.44 161 THR A C 1
ATOM 1169 O O . THR A 1 161 ? -25.110 2.242 46.158 1.00 81.44 161 THR A O 1
ATOM 1172 N N . GLU A 1 162 ? -24.534 2.732 44.049 1.00 81.69 162 GLU A N 1
ATOM 1173 C CA . GLU A 1 162 ? -24.020 4.073 44.354 1.00 81.69 162 GLU A CA 1
ATOM 1174 C C . GLU A 1 162 ? -25.116 5.002 44.889 1.00 81.69 162 GLU A C 1
ATOM 1176 O O . GLU A 1 162 ? -24.880 5.743 45.844 1.00 81.69 162 GLU A O 1
ATOM 1181 N N . ALA A 1 163 ? -26.336 4.921 44.346 1.00 82.88 163 ALA A N 1
ATOM 1182 C CA . ALA A 1 163 ? -27.472 5.687 44.854 1.00 82.88 163 ALA A CA 1
ATOM 1183 C C . ALA A 1 163 ? -27.835 5.310 46.303 1.00 82.88 163 ALA A C 1
ATOM 1185 O O . ALA A 1 163 ? -28.121 6.195 47.112 1.00 82.88 163 ALA A O 1
ATOM 1186 N N . LYS A 1 164 ? -27.783 4.016 46.654 1.00 88.31 164 LYS A N 1
ATOM 1187 C CA . LYS A 1 164 ? -28.003 3.546 48.035 1.00 88.31 164 LYS A CA 1
ATOM 1188 C C . LYS A 1 164 ? -26.912 4.050 48.976 1.00 88.31 164 LYS A C 1
ATOM 1190 O O . LYS A 1 164 ? -27.233 4.592 50.027 1.00 88.31 164 LYS A O 1
ATOM 1195 N N . ILE A 1 165 ? -25.648 3.975 48.558 1.00 81.81 165 ILE A N 1
ATOM 1196 C CA . ILE A 1 165 ? -24.515 4.495 49.338 1.00 81.81 165 ILE A CA 1
ATOM 1197 C C . ILE A 1 165 ? -24.658 6.006 49.563 1.00 81.81 165 ILE A C 1
ATOM 1199 O O . ILE A 1 165 ? -24.437 6.488 50.672 1.00 81.81 165 ILE A O 1
ATOM 1203 N N . ALA A 1 166 ? -25.060 6.767 48.543 1.00 82.06 166 ALA A N 1
ATOM 1204 C CA . ALA A 1 166 ? -25.267 8.208 48.668 1.00 82.06 166 ALA A CA 1
ATOM 1205 C C . ALA A 1 166 ? -26.407 8.556 49.641 1.00 82.06 166 ALA A C 1
ATOM 1207 O O . ALA A 1 166 ? -26.266 9.485 50.438 1.00 82.06 166 ALA A O 1
ATOM 1208 N N . ALA A 1 167 ? -27.508 7.799 49.610 1.00 87.06 167 ALA A N 1
ATOM 1209 C CA . ALA A 1 167 ? -28.618 7.962 50.546 1.00 87.06 167 ALA A CA 1
ATOM 1210 C C . ALA A 1 167 ? -28.197 7.649 51.993 1.00 87.06 167 ALA A C 1
ATOM 1212 O O . ALA A 1 167 ? -28.444 8.459 52.884 1.00 87.06 167 ALA A O 1
ATOM 1213 N N . GLU A 1 168 ? -27.488 6.537 52.211 1.00 86.31 168 GLU A N 1
ATOM 1214 C CA . GLU A 1 168 ? -26.958 6.164 53.531 1.00 86.31 168 GLU A CA 1
ATOM 1215 C C . GLU A 1 168 ? -25.948 7.199 54.050 1.00 86.31 168 GLU A C 1
ATOM 1217 O O . GLU A 1 168 ? -25.998 7.594 55.212 1.00 86.31 168 GLU A O 1
ATOM 1222 N N . THR A 1 169 ? -25.072 7.716 53.183 1.00 83.81 169 THR A N 1
ATOM 1223 C CA . THR A 1 169 ? -24.089 8.750 53.554 1.00 83.81 169 THR A CA 1
ATOM 1224 C C . THR A 1 169 ? -24.771 10.062 53.953 1.00 83.81 169 THR A C 1
ATOM 1226 O O . THR A 1 169 ? -24.340 10.725 54.897 1.00 83.81 169 THR A O 1
ATOM 1229 N N . ALA A 1 170 ? -25.855 10.441 53.269 1.00 84.12 170 ALA A N 1
ATOM 1230 C CA . ALA A 1 170 ? -26.637 11.624 53.620 1.00 84.12 170 ALA A CA 1
ATOM 1231 C C . ALA A 1 170 ? -27.355 11.464 54.972 1.00 84.12 170 ALA A C 1
ATOM 1233 O O . ALA A 1 170 ? -27.457 12.425 55.736 1.00 84.12 170 ALA A O 1
ATOM 1234 N N . GLU A 1 171 ? -27.824 10.257 55.286 1.00 87.44 171 GLU A N 1
ATOM 1235 C CA . GLU A 1 171 ? -28.454 9.954 56.571 1.00 87.44 171 GLU A CA 1
ATOM 1236 C C . GLU A 1 171 ? -27.437 9.958 57.719 1.00 87.44 171 GLU A C 1
ATOM 1238 O O . GLU A 1 171 ? -27.702 10.554 58.763 1.00 87.44 171 GLU A O 1
ATOM 1243 N N . ILE A 1 172 ? -26.232 9.421 57.493 1.00 80.81 172 ILE A N 1
ATOM 1244 C CA . ILE A 1 172 ? -25.108 9.531 58.436 1.00 80.81 172 ILE A CA 1
ATOM 1245 C C . ILE A 1 172 ? -24.785 11.003 58.716 1.00 80.81 172 ILE A C 1
ATOM 1247 O O . ILE A 1 172 ? -24.733 11.402 59.876 1.00 80.81 172 ILE A O 1
ATOM 1251 N N . ALA A 1 173 ? -24.646 11.833 57.678 1.00 83.12 173 ALA A N 1
ATOM 1252 C CA . ALA A 1 173 ? -24.349 13.256 57.846 1.00 83.12 173 ALA A CA 1
ATOM 1253 C C . ALA A 1 173 ? -25.443 14.002 58.632 1.00 83.12 173 ALA A C 1
ATOM 1255 O O . ALA A 1 173 ? -25.149 14.899 59.424 1.00 83.12 173 ALA A O 1
ATOM 1256 N N . ARG A 1 174 ? -26.715 13.622 58.448 1.00 84.75 174 ARG A N 1
ATOM 1257 C CA . ARG A 1 174 ? -27.835 14.180 59.216 1.00 84.75 174 ARG A CA 1
ATOM 1258 C C . ARG A 1 174 ? -27.760 13.786 60.692 1.00 84.75 174 ARG A C 1
ATOM 1260 O O . ARG A 1 174 ? -27.924 14.651 61.548 1.00 84.75 174 ARG A O 1
ATOM 1267 N N . LEU A 1 175 ? -27.496 12.512 60.981 1.00 83.50 175 LEU A N 1
ATOM 1268 C CA . LEU A 1 175 ? -27.351 12.012 62.350 1.00 83.50 175 LEU A CA 1
ATOM 1269 C C . LEU A 1 175 ? -26.144 12.642 63.055 1.00 83.50 175 LEU A C 1
ATOM 1271 O O . LEU A 1 175 ? -26.227 12.979 64.232 1.00 83.50 175 LEU A O 1
ATOM 1275 N N . GLU A 1 176 ? -25.034 12.852 62.346 1.00 80.31 176 GLU A N 1
ATOM 1276 C CA . GLU A 1 176 ? -23.866 13.555 62.885 1.00 80.31 176 GLU A CA 1
ATOM 1277 C C . GLU A 1 176 ? -24.172 15.021 63.220 1.00 80.31 176 GLU A C 1
ATOM 1279 O O . GLU A 1 176 ? -23.737 15.502 64.267 1.00 80.31 176 GLU A O 1
ATOM 1284 N N . ALA A 1 177 ? -24.949 15.719 62.386 1.00 80.56 177 ALA A N 1
ATOM 1285 C CA . ALA A 1 177 ? -25.382 17.090 62.661 1.00 80.56 177 ALA A CA 1
ATOM 1286 C C . ALA A 1 177 ? -26.309 17.172 63.888 1.00 80.56 177 ALA A C 1
ATOM 1288 O O . ALA A 1 177 ? -26.107 18.025 64.750 1.00 80.56 177 ALA A O 1
ATOM 1289 N N . GLU A 1 178 ? -27.266 16.250 64.010 1.00 83.19 178 GLU A N 1
ATOM 1290 C CA . GLU A 1 178 ? -28.165 16.154 65.169 1.00 83.19 178 GLU A CA 1
ATOM 1291 C C . GLU A 1 178 ? -27.392 15.829 66.461 1.00 83.19 178 GLU A C 1
ATOM 1293 O O . GLU A 1 178 ? -27.599 16.448 67.506 1.00 83.19 178 GLU A O 1
ATOM 1298 N N . LEU A 1 179 ? -26.419 14.914 66.389 1.00 74.69 179 LEU A N 1
ATOM 1299 C CA . LEU A 1 179 ? -25.536 14.602 67.516 1.00 74.69 179 LEU A CA 1
ATOM 1300 C C . LEU A 1 179 ? -24.604 15.766 67.883 1.00 74.69 179 LEU A C 1
ATOM 1302 O O . LEU A 1 179 ? -24.261 15.918 69.058 1.00 74.69 179 LEU A O 1
ATOM 1306 N N . ALA A 1 180 ? -24.176 16.579 66.914 1.00 75.62 180 ALA A N 1
ATOM 1307 C CA . ALA A 1 180 ? -23.369 17.771 67.163 1.00 75.62 180 ALA A CA 1
ATOM 1308 C C . ALA A 1 180 ? -24.171 18.869 67.881 1.00 75.62 180 ALA A C 1
ATOM 1310 O O . ALA A 1 180 ? -23.634 19.508 68.785 1.00 75.62 180 ALA A O 1
ATOM 1311 N N . GLU A 1 181 ? -25.450 19.040 67.541 1.00 77.38 181 GLU A N 1
ATOM 1312 C CA . GLU A 1 181 ? -26.372 19.956 68.224 1.00 77.38 181 GLU A CA 1
ATOM 1313 C C . GLU A 1 181 ? -26.599 19.525 69.683 1.00 77.38 181 GLU A C 1
ATOM 1315 O O . GLU A 1 181 ? -26.341 20.299 70.607 1.00 77.38 181 GLU A O 1
ATOM 1320 N N . LEU A 1 182 ? -26.913 18.243 69.908 1.00 72.56 182 LEU A N 1
ATOM 1321 C CA . LEU A 1 182 ? -27.095 17.682 71.254 1.00 72.56 182 LEU A CA 1
ATOM 1322 C C . LEU A 1 182 ? -25.816 17.727 72.110 1.00 72.56 182 LEU A C 1
ATOM 1324 O O . LEU A 1 182 ? -25.888 17.886 73.329 1.00 72.56 182 LEU A O 1
ATOM 1328 N N . ARG A 1 183 ? -24.627 17.593 71.504 1.00 71.50 183 ARG A N 1
ATOM 1329 C CA . ARG A 1 183 ? -23.347 17.752 72.223 1.00 71.50 183 ARG A CA 1
ATOM 1330 C C . ARG A 1 183 ? -22.999 19.216 72.490 1.00 71.50 183 ARG A C 1
ATOM 1332 O O . ARG A 1 183 ? -22.417 19.496 73.538 1.00 71.50 183 ARG A O 1
ATOM 1339 N N . GLY A 1 184 ? -23.362 20.139 71.602 1.00 60.19 184 GLY A N 1
ATOM 1340 C CA . GLY A 1 184 ? -23.172 21.581 71.793 1.00 60.19 184 GLY A CA 1
ATOM 1341 C C . GLY A 1 184 ? -23.966 22.146 72.974 1.00 60.19 184 GLY A C 1
ATOM 1342 O O . GLY A 1 184 ? -23.513 23.080 73.630 1.00 60.19 184 GLY A O 1
ATOM 1343 N N . GLU A 1 185 ? -25.089 21.519 73.326 1.00 54.59 185 GLU A N 1
ATOM 1344 C CA . GLU A 1 185 ? -25.927 21.914 74.467 1.00 54.59 185 GLU A CA 1
ATOM 1345 C C . GLU A 1 185 ? -25.376 21.450 75.835 1.00 54.59 185 GLU A C 1
ATOM 1347 O O . GLU A 1 185 ? -25.935 21.768 76.882 1.00 54.59 185 GLU A O 1
ATOM 1352 N N . THR A 1 186 ? -24.229 20.754 75.860 1.00 52.34 186 THR A N 1
ATOM 1353 C CA . THR A 1 186 ? -23.585 20.295 77.109 1.00 52.34 186 THR A CA 1
ATOM 1354 C C . THR A 1 186 ? -22.377 21.117 77.563 1.00 52.34 186 THR A C 1
ATOM 1356 O O . THR A 1 186 ? -21.773 20.790 78.588 1.00 52.34 186 THR A O 1
ATOM 1359 N N . THR A 1 187 ? -22.036 22.230 76.901 1.00 51.53 187 THR A N 1
ATOM 1360 C CA . THR A 1 187 ? -21.034 23.162 77.444 1.00 51.53 187 THR A CA 1
ATOM 1361 C C . THR A 1 187 ? -21.669 24.315 78.221 1.00 51.53 187 THR A C 1
ATOM 1363 O O . THR A 1 187 ? -21.912 25.392 77.691 1.00 51.53 187 THR A O 1
ATOM 1366 N N . VAL A 1 188 ? -21.800 24.069 79.528 1.00 52.44 188 VAL A N 1
ATOM 1367 C CA . VAL A 1 188 ? -21.567 25.026 80.624 1.00 52.44 188 VAL A CA 1
ATOM 1368 C C . VAL A 1 188 ? -22.602 26.150 80.806 1.00 52.44 188 VAL A C 1
ATOM 1370 O O . VAL A 1 188 ? -22.380 27.309 80.470 1.00 52.44 188 VAL A O 1
ATOM 1373 N N . SER A 1 189 ? -23.679 25.825 81.523 1.00 47.06 189 SER A N 1
ATOM 1374 C CA . SER A 1 189 ? -24.306 26.748 82.476 1.00 47.06 189 SER A CA 1
ATOM 1375 C C . SER A 1 189 ? -24.671 25.979 83.746 1.00 47.06 189 SER A C 1
ATOM 1377 O O . SER A 1 189 ? -25.694 25.305 83.810 1.00 47.06 189 SER A O 1
ATOM 1379 N N . ASN A 1 190 ? -23.797 26.034 84.749 1.00 42.81 190 ASN A N 1
ATOM 1380 C CA . ASN A 1 190 ? -24.185 25.872 86.148 1.00 42.81 190 ASN A CA 1
ATOM 1381 C C . ASN A 1 190 ? -23.233 26.761 86.979 1.00 42.81 190 ASN A C 1
ATOM 1383 O O . ASN A 1 190 ? -22.027 26.691 86.720 1.00 42.81 190 ASN A O 1
ATOM 1387 N N . PRO A 1 191 ? -23.755 27.651 87.849 1.00 52.97 191 PRO A N 1
ATOM 1388 C CA . PRO A 1 191 ? -22.998 28.713 88.520 1.00 52.97 191 PRO A CA 1
ATOM 1389 C C . PRO A 1 191 ? -21.990 28.214 89.560 1.00 52.97 191 PRO A C 1
ATOM 1391 O O . PRO A 1 191 ? -22.158 27.084 90.074 1.00 52.97 191 PRO A O 1
#

Sequence (191 aa):
MRTPVAAAILLSFVVLSGCKVAPSKTAKGAGIGGAAGALGGAIVGNNTGSGNAASGAAIGGAAGAIVGGAVGLVQEMKERNAQDRLAQERAYQQEVARKRQEEARLKEQLDEELSIAQGFRITDAELNDAQRRADETAGRLAELKAEREWALSRKKELDETEAKIAAETAEIARLEAELAELRGETTVSNP

Radius of gyration: 42.62 Å; chains: 1; bounding box: 83×52×128 Å